Protein AF-0000000085475016 (afdb_homodimer)

Structure (mmCIF, N/CA/C/O backbone):
data_AF-0000000085475016-model_v1
#
loop_
_entity.id
_entity.type
_entity.pdbx_description
1 polymer 'Uncharacterized protein'
#
loop_
_atom_site.group_PDB
_atom_site.id
_atom_site.type_symbol
_atom_site.label_atom_id
_atom_site.label_alt_id
_atom_site.label_comp_id
_atom_site.label_asym_id
_atom_site.label_entity_id
_atom_site.label_seq_id
_atom_site.pdbx_PDB_ins_code
_atom_site.Cartn_x
_atom_site.Cartn_y
_atom_site.Cartn_z
_atom_site.occupancy
_atom_site.B_iso_or_equiv
_atom_site.auth_seq_id
_atom_site.auth_comp_id
_atom_site.auth_asym_id
_atom_site.auth_atom_id
_atom_site.pdbx_PDB_model_num
ATOM 1 N N . MET A 1 1 ? 0.285 46.562 28.484 1 54.94 1 MET A N 1
ATOM 2 C CA . MET A 1 1 ? -0.442 46.281 27.25 1 54.94 1 MET A CA 1
ATOM 3 C C . MET A 1 1 ? 0.504 45.812 26.141 1 54.94 1 MET A C 1
ATOM 5 O O . MET A 1 1 ? 0.182 44.906 25.391 1 54.94 1 MET A O 1
ATOM 9 N N . ASP A 1 2 ? 1.834 46.156 26.25 1 61.47 2 ASP A N 1
ATOM 10 C CA . ASP A 1 2 ? 2.877 45.875 25.266 1 61.47 2 ASP A CA 1
ATOM 11 C C . ASP A 1 2 ? 3.443 44.469 25.438 1 61.47 2 ASP A C 1
ATOM 13 O O . ASP A 1 2 ? 3.65 43.781 24.438 1 61.47 2 ASP A O 1
ATOM 17 N N . ASP A 1 3 ? 3.381 44 26.625 1 67.19 3 ASP A N 1
ATOM 18 C CA . ASP A 1 3 ? 3.986 42.688 26.922 1 67.19 3 ASP A CA 1
ATOM 19 C C . ASP A 1 3 ? 3.047 41.562 26.531 1 67.19 3 ASP A C 1
ATOM 21 O O . ASP A 1 3 ? 3.49 40.531 26.016 1 67.19 3 ASP A O 1
ATOM 25 N N . GLU A 1 4 ? 1.776 41.812 26.75 1 58.78 4 GLU A N 1
ATOM 26 C CA . GLU A 1 4 ? 0.769 40.781 26.422 1 58.78 4 GLU A CA 1
ATOM 27 C C . GLU A 1 4 ? 0.662 40.594 24.922 1 58.78 4 GLU A C 1
ATOM 29 O O . GLU A 1 4 ? 0.501 39.438 24.453 1 58.78 4 GLU A O 1
ATOM 34 N N . LEU A 1 5 ? 0.823 41.656 24.188 1 57.5 5 LEU A N 1
ATOM 35 C CA . LEU A 1 5 ? 0.78 41.562 22.734 1 57.5 5 LEU A CA 1
ATOM 36 C C . LEU A 1 5 ? 2.016 40.844 22.188 1 57.5 5 LEU A C 1
ATOM 38 O O . LEU A 1 5 ? 1.916 40.062 21.266 1 57.5 5 LEU A O 1
ATOM 42 N N . LEU A 1 6 ? 3.189 41.062 22.781 1 59.81 6 LEU A N 1
ATOM 43 C CA . LEU A 1 6 ? 4.426 40.406 22.375 1 59.81 6 LEU A CA 1
ATOM 44 C C . LEU A 1 6 ? 4.355 38.906 22.672 1 59.81 6 LEU A C 1
ATOM 46 O O . LEU A 1 6 ? 4.816 38.094 21.859 1 59.81 6 LEU A O 1
ATOM 50 N N . GLN A 1 7 ? 3.771 38.562 23.797 1 66.06 7 GLN A N 1
ATOM 51 C CA . GLN A 1 7 ? 3.604 37.156 24.141 1 66.06 7 GLN A CA 1
ATOM 52 C C . GLN A 1 7 ? 2.641 36.469 23.188 1 66.06 7 GLN A C 1
ATOM 54 O O . GLN A 1 7 ? 2.879 35.344 22.766 1 66.06 7 GLN A O 1
ATOM 59 N N . SER A 1 8 ? 1.576 37.219 22.844 1 57.81 8 SER A N 1
ATOM 60 C CA . SER A 1 8 ? 0.621 36.656 21.891 1 57.81 8 SER A CA 1
ATOM 61 C C . SER A 1 8 ? 1.274 36.438 20.531 1 57.81 8 SER A C 1
ATOM 63 O O . SER A 1 8 ? 0.996 35.438 19.875 1 57.81 8 SER A O 1
ATOM 65 N N . VAL A 1 9 ? 2.193 37.312 20.141 1 56.62 9 VAL A N 1
ATOM 66 C CA . VAL A 1 9 ? 2.902 37.156 18.875 1 56.62 9 VAL A CA 1
ATOM 67 C C . VAL A 1 9 ? 3.842 35.969 18.953 1 56.62 9 VAL A C 1
ATOM 69 O O . VAL A 1 9 ? 3.926 35.156 18.016 1 56.62 9 VAL A O 1
ATOM 72 N N . LYS A 1 10 ? 4.57 35.812 20.047 1 61.91 10 LYS A N 1
ATOM 73 C CA . LYS A 1 10 ? 5.48 34.688 20.234 1 61.91 10 LYS A CA 1
ATOM 74 C C . LYS A 1 10 ? 4.719 33.375 20.234 1 61.91 10 LYS A C 1
ATOM 76 O O . LYS A 1 10 ? 5.168 32.375 19.641 1 61.91 10 LYS A O 1
ATOM 81 N N . ASP A 1 11 ? 3.566 33.344 20.891 1 58.97 11 ASP A N 1
ATOM 82 C CA . ASP A 1 11 ? 2.723 32.156 20.938 1 58.97 11 ASP A CA 1
ATOM 83 C C . ASP A 1 11 ? 2.217 31.797 19.547 1 58.97 11 ASP A C 1
ATOM 85 O O . ASP A 1 11 ? 2.168 30.625 19.188 1 58.97 11 ASP A O 1
ATOM 89 N N . LEU A 1 12 ? 1.906 32.875 18.797 1 57.25 12 LEU A N 1
ATOM 90 C CA . LEU A 1 12 ? 1.424 32.656 17.438 1 57.25 12 LEU A CA 1
ATOM 91 C C . LEU A 1 12 ? 2.539 32.125 16.547 1 57.25 12 LEU A C 1
ATOM 93 O O . LEU A 1 12 ? 2.305 31.281 15.695 1 57.25 12 LEU A O 1
ATOM 97 N N . GLU A 1 13 ? 3.773 32.562 16.797 1 57.75 13 GLU A N 1
ATOM 98 C CA . GLU A 1 13 ? 4.918 32.094 16.031 1 57.75 13 GLU A CA 1
ATOM 99 C C . GLU A 1 13 ? 5.254 30.641 16.375 1 57.75 13 GLU A C 1
ATOM 101 O O . GLU A 1 13 ? 5.562 29.844 15.492 1 57.75 13 GLU A O 1
ATOM 106 N N . HIS A 1 14 ? 5.328 30.297 17.625 1 59.84 14 HIS A N 1
ATOM 107 C CA . HIS A 1 14 ? 5.551 28.922 18.047 1 59.84 14 HIS A CA 1
ATOM 108 C C . HIS A 1 14 ? 4.473 27.984 17.516 1 59.84 14 HIS A C 1
ATOM 110 O O . HIS A 1 14 ? 4.777 26.891 17.047 1 59.84 14 HIS A O 1
ATOM 116 N N . ALA A 1 15 ? 3.316 28.484 17.594 1 58.28 15 ALA A N 1
ATOM 117 C CA . ALA A 1 15 ? 2.205 27.703 17.062 1 58.28 15 ALA A CA 1
ATOM 118 C C . ALA A 1 15 ? 2.379 27.469 15.57 1 58.28 15 ALA A C 1
ATOM 120 O O . ALA A 1 15 ? 2.105 26.359 15.078 1 58.28 15 ALA A O 1
ATOM 121 N N . ARG A 1 16 ? 2.896 28.469 15.008 1 59.28 16 ARG A N 1
ATOM 122 C CA . ARG A 1 16 ? 3.133 28.344 13.57 1 59.28 16 ARG A CA 1
ATOM 123 C C . ARG A 1 16 ? 4.195 27.297 13.273 1 59.28 16 ARG A C 1
ATOM 125 O O . ARG A 1 16 ? 4.109 26.578 12.273 1 59.28 16 ARG A O 1
ATOM 132 N N . ALA A 1 17 ? 5.207 27.281 14.25 1 61.28 17 ALA A N 1
ATOM 133 C CA . ALA A 1 17 ? 6.297 26.328 14.016 1 61.28 17 ALA A CA 1
ATOM 134 C C . ALA A 1 17 ? 5.852 24.906 14.289 1 61.28 17 ALA A C 1
ATOM 136 O O . ALA A 1 17 ? 6.242 23.969 13.578 1 61.28 17 ALA A O 1
ATOM 137 N N . GLU A 1 18 ? 5.082 24.75 15.391 1 64.12 18 GLU A N 1
ATOM 138 C CA . GLU A 1 18 ? 4.703 23.422 15.859 1 64.12 18 GLU A CA 1
ATOM 139 C C . GLU A 1 18 ? 3.428 22.938 15.164 1 64.12 18 GLU A C 1
ATOM 141 O O . GLU A 1 18 ? 3.176 21.734 15.094 1 64.12 18 GLU A O 1
ATOM 146 N N . LEU A 1 19 ? 2.709 23.844 14.602 1 69.69 19 LEU A N 1
ATOM 147 C CA . LEU A 1 19 ? 1.378 23.562 14.07 1 69.69 19 LEU A CA 1
ATOM 148 C C . LEU A 1 19 ? 1.446 22.594 12.898 1 69.69 19 LEU A C 1
ATOM 150 O O . LEU A 1 19 ? 0.679 21.625 12.852 1 69.69 19 LEU A O 1
ATOM 154 N N . PRO A 1 20 ? 2.518 22.719 12.18 1 76.19 20 PRO A N 1
ATOM 155 C CA . PRO A 1 20 ? 2.537 21.766 11.062 1 76.19 20 PRO A CA 1
ATOM 156 C C . PRO A 1 20 ? 2.766 20.328 11.523 1 76.19 20 PRO A C 1
ATOM 158 O O . PRO A 1 20 ? 2.127 19.391 11.016 1 76.19 20 PRO A O 1
ATOM 161 N N . LYS A 1 21 ? 3.621 20.141 12.57 1 82 21 LYS A N 1
ATOM 162 C CA . LYS A 1 21 ? 3.898 18.781 13.039 1 82 21 LYS A CA 1
ATOM 163 C C . LYS A 1 21 ? 2.67 18.172 13.703 1 82 21 LYS A C 1
ATOM 165 O O . LYS A 1 21 ? 2.367 16.984 13.492 1 82 21 LYS A O 1
ATOM 170 N N . ALA A 1 22 ? 2.027 18.938 14.5 1 82.75 22 ALA A N 1
ATOM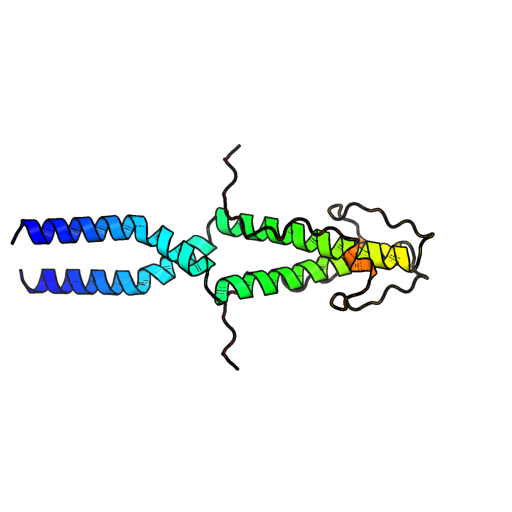 171 C CA . ALA A 1 22 ? 0.825 18.453 15.18 1 82.75 22 ALA A CA 1
ATOM 172 C C . ALA A 1 22 ? -0.288 18.156 14.18 1 82.75 22 ALA A C 1
ATOM 174 O O . ALA A 1 22 ? -1.01 17.172 14.32 1 82.75 22 ALA A O 1
ATOM 175 N N . VAL A 1 23 ? -0.462 19.016 13.234 1 85.12 23 VAL A N 1
ATOM 176 C CA . VAL A 1 23 ? -1.485 18.844 12.211 1 85.12 23 VAL A CA 1
ATOM 177 C C . VAL A 1 23 ? -1.228 17.547 11.438 1 85.12 23 VAL A C 1
ATOM 179 O O . VAL A 1 23 ? -2.152 16.781 11.18 1 85.12 23 VAL A O 1
ATOM 182 N N . VAL A 1 24 ? 0.042 17.297 11.102 1 87.25 24 VAL A N 1
ATOM 183 C CA . VAL A 1 24 ? 0.401 16.094 10.359 1 87.25 24 VAL A CA 1
ATOM 184 C C . VAL A 1 24 ? 0.158 14.859 11.227 1 87.25 24 VAL A C 1
ATOM 186 O O . VAL A 1 24 ? -0.373 13.852 10.75 1 87.25 24 VAL A O 1
ATOM 189 N N . ALA A 1 25 ? 0.549 14.961 12.453 1 86.62 25 ALA A N 1
ATOM 190 C CA . ALA A 1 25 ? 0.323 13.844 13.359 1 86.62 25 ALA A CA 1
ATOM 191 C C . ALA A 1 25 ? -1.164 13.516 13.477 1 86.62 25 ALA A C 1
ATOM 193 O O . ALA A 1 25 ? -1.554 12.352 13.445 1 86.62 25 ALA A O 1
ATOM 194 N N . GLU A 1 26 ? -1.996 14.516 13.617 1 85.94 26 GLU A N 1
ATOM 195 C CA . GLU A 1 26 ? -3.441 14.328 13.688 1 85.94 26 GLU A CA 1
ATOM 196 C C . GLU A 1 26 ? -3.98 13.727 12.391 1 85.94 26 GLU A C 1
ATOM 198 O O . GLU A 1 26 ? -4.828 12.836 12.422 1 85.94 26 GLU A O 1
ATOM 203 N N . TYR A 1 27 ? -3.504 14.25 11.273 1 88.62 27 TYR A N 1
ATOM 204 C CA . TYR A 1 27 ? -3.916 13.719 9.977 1 88.62 27 TYR A CA 1
ATOM 205 C C . TYR A 1 27 ? -3.619 12.234 9.875 1 88.62 27 TYR A C 1
ATOM 207 O O . TYR A 1 27 ? -4.461 11.453 9.422 1 88.62 27 TYR A O 1
ATOM 215 N N . LYS A 1 28 ? -2.439 11.828 10.344 1 89.69 28 LYS A N 1
ATOM 216 C CA . LYS A 1 28 ? -2.039 10.422 10.258 1 89.69 28 LYS A CA 1
ATOM 217 C C . LYS A 1 28 ? -2.939 9.539 11.117 1 89.69 28 LYS A C 1
ATOM 219 O O . LYS A 1 28 ? -3.033 8.336 10.883 1 89.69 28 LYS A O 1
ATOM 224 N N . GLU A 1 29 ? -3.629 10.109 12.07 1 89.06 29 GLU A N 1
ATOM 225 C CA . GLU A 1 29 ? -4.539 9.367 12.938 1 89.06 29 GLU A CA 1
ATOM 226 C C . GLU A 1 29 ? -5.977 9.453 12.43 1 89.06 29 GLU A C 1
ATOM 228 O O . GLU A 1 29 ? -6.871 8.805 12.977 1 89.06 29 GLU A O 1
ATOM 233 N N . SER A 1 30 ? -6.176 10.211 11.43 1 83.75 30 SER A N 1
ATOM 234 C CA . SER A 1 30 ? -7.527 10.43 10.914 1 83.75 30 SER A CA 1
ATOM 235 C C . SER A 1 30 ? -8.062 9.18 10.211 1 83.75 30 SER A C 1
ATOM 237 O O . SER A 1 30 ? -7.281 8.344 9.758 1 83.75 30 SER A O 1
ATOM 239 N N . LEU A 1 31 ? -9.375 9.109 10.156 1 88.69 31 LEU A N 1
ATOM 240 C CA . LEU A 1 31 ? -10.031 8.008 9.461 1 88.69 31 LEU A CA 1
ATOM 241 C C . LEU A 1 31 ? -9.695 8.031 7.973 1 88.69 31 LEU A C 1
ATOM 243 O O . LEU A 1 31 ? -9.469 6.984 7.363 1 88.69 31 LEU A O 1
ATOM 247 N N . GLY A 1 32 ? -9.633 9.258 7.438 1 86.94 32 GLY A N 1
ATOM 248 C CA . GLY A 1 32 ? -9.32 9.383 6.023 1 86.94 32 GLY A CA 1
ATOM 249 C C . GLY A 1 32 ? -7.957 8.82 5.66 1 86.94 32 GLY A C 1
ATOM 250 O O . GLY A 1 32 ? -7.824 8.086 4.684 1 86.94 32 GLY A O 1
ATOM 251 N N . PHE A 1 33 ? -6.945 9.148 6.438 1 90.25 33 PHE A N 1
ATOM 252 C CA . PHE A 1 33 ? -5.598 8.656 6.191 1 90.25 33 PHE A CA 1
ATOM 253 C C . PHE A 1 33 ? -5.551 7.133 6.305 1 90.25 33 PHE A C 1
ATOM 255 O O . PHE A 1 33 ? -5.039 6.457 5.406 1 90.25 33 PHE A O 1
ATOM 262 N N . LYS A 1 34 ? -6.137 6.609 7.281 1 90 34 LYS A N 1
ATOM 263 C CA . LYS A 1 34 ? -6.105 5.172 7.539 1 90 34 LYS A CA 1
ATOM 264 C C . LYS A 1 34 ? -6.867 4.402 6.465 1 90 34 LYS A C 1
ATOM 266 O O . LYS A 1 34 ? -6.41 3.354 6.004 1 90 34 LYS A O 1
ATOM 271 N N . GLU A 1 35 ? -7.996 4.938 6.055 1 88.25 35 GLU A N 1
ATOM 272 C CA . GLU A 1 35 ? -8.766 4.293 4.988 1 88.25 35 GLU A CA 1
ATOM 273 C C . GLU A 1 35 ? -8.031 4.387 3.652 1 88.25 35 GLU A C 1
ATOM 275 O O . GLU A 1 35 ? -8.078 3.451 2.848 1 88.25 35 GLU A O 1
ATOM 280 N N . GLY A 1 36 ? -7.418 5.488 3.461 1 87.88 36 GLY A N 1
ATOM 281 C CA . GLY A 1 36 ? -6.613 5.621 2.258 1 87.88 36 GLY A CA 1
ATOM 282 C C . GLY A 1 36 ? -5.5 4.598 2.17 1 87.88 36 GLY A C 1
ATOM 283 O O . GLY A 1 36 ? -5.297 3.982 1.12 1 87.88 36 GLY A O 1
ATOM 284 N N . LEU A 1 37 ? -4.797 4.379 3.271 1 90.12 37 LEU A N 1
ATOM 285 C CA . LEU A 1 37 ? -3.742 3.373 3.312 1 90.12 37 LEU A CA 1
ATOM 286 C C . LEU A 1 37 ? -4.312 1.979 3.076 1 90.12 37 LEU A C 1
ATOM 288 O O . LEU A 1 37 ? -3.721 1.177 2.35 1 90.12 37 LEU A O 1
ATOM 292 N N . LYS A 1 38 ? -5.418 1.751 3.674 1 89.38 38 LYS A N 1
ATOM 293 C CA . LYS A 1 38 ? -6.074 0.452 3.537 1 89.38 38 LYS A CA 1
ATOM 294 C C . LYS A 1 38 ? -6.453 0.18 2.084 1 89.38 38 LYS A C 1
ATOM 296 O O . LYS A 1 38 ? -6.227 -0.918 1.572 1 89.38 38 LYS A O 1
ATOM 301 N N . GLN A 1 39 ? -7.047 1.134 1.431 1 87.69 39 GLN A N 1
ATOM 302 C CA . GLN A 1 39 ? -7.473 0.979 0.044 1 87.69 39 GLN A CA 1
ATOM 303 C C . GLN A 1 39 ? -6.273 0.775 -0.879 1 87.69 39 GLN A C 1
ATOM 305 O O . GLN A 1 39 ? -6.297 -0.101 -1.747 1 87.69 39 GLN A O 1
ATOM 310 N N . MET A 1 40 ? -5.301 1.548 -0.6 1 89.25 40 MET A N 1
ATOM 311 C CA . MET A 1 40 ? -4.09 1.389 -1.4 1 89.25 40 MET A CA 1
ATOM 312 C C . MET A 1 40 ? -3.465 0.016 -1.175 1 89.25 40 MET A C 1
ATOM 314 O O . MET A 1 40 ? -3.002 -0.624 -2.121 1 89.25 40 MET A O 1
ATOM 318 N N . GLY A 1 41 ? -3.439 -0.352 0.046 1 89.62 41 GLY A N 1
ATOM 319 C CA . GLY A 1 41 ? -2.928 -1.675 0.368 1 89.62 41 GLY A CA 1
ATOM 320 C C . GLY A 1 41 ? -3.68 -2.791 -0.33 1 89.62 41 GLY A C 1
ATOM 321 O O . GLY A 1 41 ? -3.072 -3.746 -0.817 1 89.62 41 GLY A O 1
ATOM 322 N N . ARG A 1 42 ? -4.965 -2.684 -0.384 1 90.31 42 ARG A N 1
ATOM 323 C CA . ARG A 1 42 ? -5.801 -3.695 -1.024 1 90.31 42 ARG A CA 1
ATOM 324 C C . ARG A 1 42 ? -5.484 -3.803 -2.512 1 90.31 42 ARG A C 1
ATOM 326 O O . ARG A 1 42 ? -5.324 -4.906 -3.041 1 90.31 42 ARG A O 1
ATOM 333 N N . VAL A 1 43 ? -5.414 -2.699 -3.113 1 89.44 43 VAL A N 1
ATOM 334 C CA . VAL A 1 43 ? -5.156 -2.658 -4.547 1 89.44 43 VAL A CA 1
ATOM 335 C C . VAL A 1 43 ? -3.771 -3.236 -4.84 1 89.44 43 VAL A C 1
ATOM 337 O O . VAL A 1 43 ? -3.609 -4.039 -5.762 1 89.44 43 VAL A O 1
ATOM 340 N N . THR A 1 44 ? -2.779 -2.857 -4.078 1 92.31 44 THR A N 1
ATOM 341 C CA . THR A 1 44 ? -1.404 -3.297 -4.285 1 92.31 44 THR A CA 1
ATOM 342 C C . THR A 1 44 ? -1.262 -4.789 -3.994 1 92.31 44 THR A C 1
ATOM 344 O O . THR A 1 44 ? -0.56 -5.504 -4.711 1 92.31 44 THR A O 1
ATOM 347 N N . TYR A 1 45 ? -1.919 -5.211 -2.957 1 91.88 45 TYR A N 1
ATOM 348 C CA . TYR A 1 45 ? -1.969 -6.633 -2.645 1 91.88 45 TYR A CA 1
ATOM 349 C C . TYR A 1 45 ? -2.504 -7.434 -3.828 1 91.88 45 TYR A C 1
ATOM 351 O O . TYR A 1 45 ? -1.896 -8.422 -4.242 1 91.88 45 TYR A O 1
ATOM 359 N N . GLU A 1 46 ? -3.615 -7.023 -4.281 1 93.44 46 GLU A N 1
ATOM 360 C CA . GLU A 1 46 ? -4.254 -7.719 -5.395 1 93.44 46 GLU A CA 1
ATOM 361 C C . GLU A 1 46 ? -3.344 -7.746 -6.617 1 93.44 46 GLU A C 1
ATOM 363 O O . GLU A 1 46 ? -3.275 -8.758 -7.324 1 93.44 46 GLU A O 1
ATOM 368 N N . TYR A 1 47 ? -2.736 -6.652 -6.844 1 93.56 47 TYR A N 1
ATOM 369 C CA . TYR A 1 47 ? -1.837 -6.574 -7.988 1 93.56 47 TYR A CA 1
ATOM 370 C C . TYR A 1 47 ? -0.711 -7.594 -7.867 1 93.56 47 TYR A C 1
ATOM 372 O O . TYR A 1 47 ? -0.426 -8.328 -8.82 1 93.56 47 TYR A O 1
ATOM 380 N N . GLY A 1 48 ? -0.064 -7.625 -6.738 1 94.31 48 GLY A N 1
ATOM 381 C CA . GLY A 1 48 ? 0.965 -8.633 -6.52 1 94.31 48 GLY A CA 1
ATOM 382 C C . GLY A 1 48 ? 0.467 -10.047 -6.719 1 94.31 48 GLY A C 1
ATOM 383 O O . GLY A 1 48 ? 1.142 -10.867 -7.348 1 94.31 48 GLY A O 1
ATOM 384 N N . TYR A 1 49 ? -0.705 -10.289 -6.215 1 94.19 49 TYR A N 1
ATOM 385 C CA . TYR A 1 49 ? -1.332 -11.602 -6.359 1 94.19 49 TYR A CA 1
ATOM 386 C C . TYR A 1 49 ? -1.554 -11.938 -7.832 1 94.19 49 TYR A C 1
ATOM 388 O O . TYR A 1 49 ? -1.219 -13.031 -8.281 1 94.19 49 TYR A O 1
ATOM 396 N N . ARG A 1 50 ? -2.059 -10.977 -8.578 1 93.81 50 ARG A N 1
ATOM 397 C CA . ARG A 1 50 ? -2.387 -11.188 -9.984 1 93.81 50 ARG A CA 1
ATOM 398 C C . ARG A 1 50 ? -1.122 -11.367 -10.82 1 93.81 50 ARG A C 1
ATOM 400 O O . ARG A 1 50 ? -1.115 -12.125 -11.789 1 93.81 50 ARG A O 1
ATOM 407 N N . VAL A 1 51 ? -0.109 -10.664 -10.484 1 93.81 51 VAL A N 1
ATOM 408 C CA . VAL A 1 51 ? 1.17 -10.82 -11.172 1 93.81 51 VAL A CA 1
ATOM 409 C C . VAL A 1 51 ? 1.692 -12.242 -10.969 1 93.81 51 VAL A C 1
ATOM 411 O O . VAL A 1 51 ? 2.076 -12.914 -11.93 1 93.81 51 VAL A O 1
ATOM 414 N N . ALA A 1 52 ? 1.684 -12.727 -9.758 1 94.31 52 ALA A N 1
ATOM 415 C CA . ALA A 1 52 ? 2.109 -14.094 -9.461 1 94.31 52 ALA A CA 1
ATOM 416 C C . ALA A 1 52 ? 1.3 -15.102 -10.266 1 94.31 52 ALA A C 1
ATOM 418 O O . ALA A 1 52 ? 1.862 -16.031 -10.859 1 94.31 52 ALA A O 1
ATOM 419 N N . ARG A 1 53 ? 0.007 -14.859 -10.297 1 93.69 53 ARG A N 1
ATOM 420 C CA . ARG A 1 53 ? -0.886 -15.758 -11.023 1 93.69 53 ARG A CA 1
ATOM 421 C C . ARG A 1 53 ? -0.557 -15.773 -12.516 1 93.69 53 ARG A C 1
ATOM 423 O O . ARG A 1 53 ? -0.499 -16.828 -13.133 1 93.69 53 ARG A O 1
ATOM 430 N N . ALA A 1 54 ? -0.392 -14.664 -13.039 1 92.5 54 ALA A N 1
ATOM 431 C CA . ALA A 1 54 ? -0.078 -14.555 -14.461 1 92.5 54 ALA A CA 1
ATOM 432 C C . ALA A 1 54 ? 1.218 -15.289 -14.797 1 92.5 54 ALA A C 1
ATOM 434 O O . ALA A 1 54 ? 1.295 -16 -15.797 1 92.5 54 ALA A O 1
ATOM 435 N N . ARG A 1 55 ? 2.195 -15.148 -13.977 1 93.19 55 ARG A N 1
ATOM 436 C CA . ARG A 1 55 ? 3.484 -15.805 -14.172 1 93.19 55 ARG A CA 1
ATOM 437 C C . ARG A 1 55 ? 3.354 -17.328 -14.047 1 93.19 55 ARG A C 1
ATOM 439 O O . ARG A 1 55 ? 3.893 -18.062 -14.867 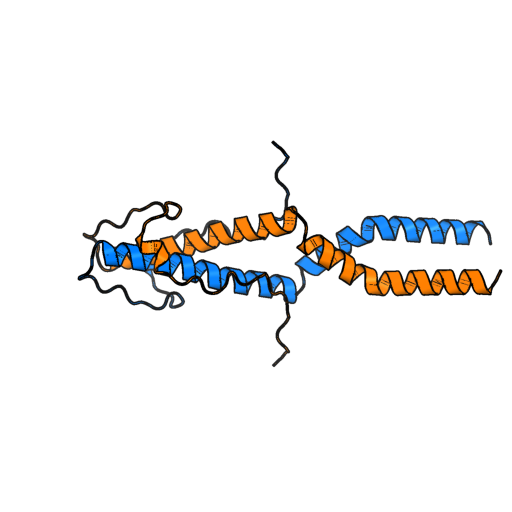1 93.19 55 ARG A O 1
ATOM 446 N N . PHE A 1 56 ? 2.713 -17.75 -13.047 1 93.12 56 PHE A N 1
ATOM 447 C CA . PHE A 1 56 ? 2.48 -19.172 -12.859 1 93.12 56 PHE A CA 1
ATOM 448 C C . PHE A 1 56 ? 1.754 -19.766 -14.062 1 93.12 56 PHE A C 1
ATOM 450 O O . PHE A 1 56 ? 2.139 -20.828 -14.562 1 93.12 56 PHE A O 1
ATOM 457 N N . HIS A 1 57 ? 0.741 -19.109 -14.516 1 91.69 57 HIS A N 1
ATOM 458 C CA . HIS A 1 57 ? -0.035 -19.594 -15.648 1 91.69 57 HIS A CA 1
ATOM 459 C C . HIS A 1 57 ? 0.828 -19.688 -16.906 1 91.69 57 HIS A C 1
ATOM 461 O O . HIS A 1 57 ? 0.673 -20.625 -17.703 1 91.69 57 HIS A O 1
ATOM 467 N N . ALA A 1 58 ? 1.689 -18.766 -17.062 1 91.31 58 ALA A N 1
ATOM 468 C CA . ALA A 1 58 ? 2.582 -18.781 -18.219 1 91.31 58 ALA A CA 1
ATOM 469 C C . ALA A 1 58 ? 3.521 -19.984 -18.172 1 91.31 58 ALA A C 1
ATOM 471 O O . ALA A 1 58 ? 3.852 -20.562 -19.203 1 91.31 58 ALA A O 1
ATOM 472 N N . ARG A 1 59 ? 3.9 -20.375 -16.969 1 91.31 59 ARG A N 1
ATOM 473 C CA . ARG A 1 59 ? 4.836 -21.484 -16.797 1 91.31 59 ARG A CA 1
ATOM 474 C C . ARG A 1 59 ? 4.098 -22.828 -16.75 1 91.31 59 ARG A C 1
ATOM 476 O O . ARG A 1 59 ? 4.66 -23.859 -17.109 1 91.31 59 ARG A O 1
ATOM 483 N N . HIS A 1 60 ? 2.861 -22.734 -16.297 1 91.5 60 HIS A N 1
ATOM 484 C CA . HIS A 1 60 ? 2.043 -23.922 -16.125 1 91.5 60 HIS A CA 1
ATOM 485 C C . HIS A 1 60 ? 0.637 -23.719 -16.672 1 91.5 60 HIS A C 1
ATOM 487 O O . HIS A 1 60 ? -0.333 -23.672 -15.914 1 91.5 60 HIS A O 1
ATOM 493 N N . PRO A 1 61 ? 0.521 -23.703 -17.922 1 89.5 61 PRO A N 1
ATOM 494 C CA . PRO A 1 61 ? -0.742 -23.312 -18.547 1 89.5 61 PRO A CA 1
ATOM 495 C C . PRO A 1 61 ? -1.872 -24.297 -18.266 1 89.5 61 PRO A C 1
ATOM 497 O O . PRO A 1 61 ? -3.049 -23.938 -18.375 1 89.5 61 PRO A O 1
ATOM 500 N N . ASP A 1 62 ? -1.574 -25.5 -17.859 1 87.5 62 ASP A N 1
ATOM 501 C CA . ASP A 1 62 ? -2.596 -26.516 -17.641 1 87.5 62 ASP A CA 1
ATOM 502 C C . ASP A 1 62 ? -3.068 -26.516 -16.188 1 87.5 62 ASP A C 1
ATOM 504 O O . ASP A 1 62 ? -4.02 -27.219 -15.836 1 87.5 62 ASP A O 1
ATOM 508 N N . ALA A 1 63 ? -2.395 -25.688 -15.383 1 83.12 63 ALA A N 1
ATOM 509 C CA . ALA A 1 63 ? -2.746 -25.641 -13.969 1 83.12 63 ALA A CA 1
ATOM 510 C C . ALA A 1 63 ? -3.842 -24.609 -13.711 1 83.12 63 ALA A C 1
ATOM 512 O O . ALA A 1 63 ? -3.805 -23.5 -14.266 1 83.12 63 ALA A O 1
ATOM 513 N N . ASP A 1 64 ? -4.91 -25.031 -13.055 1 77.19 64 ASP A N 1
ATOM 514 C CA . ASP A 1 64 ? -5.934 -24.078 -12.633 1 77.19 64 ASP A CA 1
ATOM 515 C C . ASP A 1 64 ? -5.402 -23.156 -11.539 1 77.19 64 ASP A C 1
ATOM 517 O O . ASP A 1 64 ? -4.824 -23.609 -10.555 1 77.19 64 ASP A O 1
ATOM 521 N N . VAL A 1 65 ? -5.586 -21.828 -11.812 1 72.44 65 VAL A N 1
ATOM 522 C CA . VAL A 1 65 ? -4.98 -20.859 -10.914 1 72.44 65 VAL A CA 1
ATOM 523 C C . VAL A 1 65 ? -6.027 -19.812 -10.508 1 72.44 65 VAL A C 1
ATOM 525 O O . VAL A 1 65 ? -5.684 -18.766 -9.953 1 72.44 65 VAL A O 1
ATOM 528 N N . LYS A 1 66 ? -7.215 -20.031 -10.828 1 76.44 66 LYS A N 1
ATOM 529 C CA . LYS A 1 66 ? -8.172 -18.953 -10.625 1 76.44 66 LYS A CA 1
ATOM 530 C C . LYS A 1 66 ? -8.75 -18.984 -9.211 1 76.44 66 LYS A C 1
ATOM 532 O O . LYS A 1 66 ? -9.5 -19.891 -8.859 1 76.44 66 LYS A O 1
ATOM 537 N N . GLU A 1 67 ? -8.297 -18.141 -8.391 1 85.12 67 GLU A N 1
ATOM 538 C CA . GLU A 1 67 ? -8.82 -17.938 -7.039 1 85.12 67 GLU A CA 1
ATOM 539 C C . GLU A 1 67 ? -8.969 -16.453 -6.719 1 85.12 67 GLU A C 1
ATOM 541 O O . GLU A 1 67 ? -8.219 -15.617 -7.238 1 85.12 67 GLU A O 1
ATOM 546 N N . ASP A 1 68 ? -10 -16.156 -5.984 1 90.62 68 ASP A N 1
ATOM 547 C CA . ASP A 1 68 ? -10.195 -14.805 -5.48 1 90.62 68 ASP A CA 1
ATOM 548 C C . ASP A 1 68 ? -9.086 -14.414 -4.508 1 90.62 68 ASP A C 1
ATOM 550 O O . ASP A 1 68 ? -8.891 -15.062 -3.482 1 90.62 68 ASP A O 1
ATOM 554 N N . PRO A 1 69 ? -8.406 -13.344 -4.906 1 93.31 69 PRO A N 1
ATOM 555 C CA . PRO A 1 69 ? -7.289 -12.961 -4.043 1 93.31 69 PRO A CA 1
ATOM 556 C C . PRO A 1 69 ? -7.723 -12.656 -2.609 1 93.31 69 PRO A C 1
ATOM 5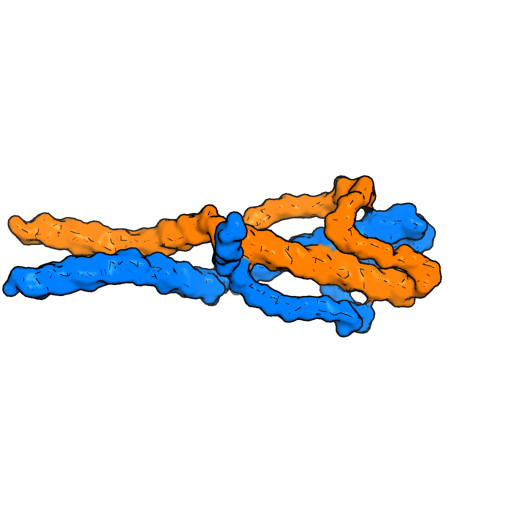58 O O . PRO A 1 69 ? -6.91 -12.719 -1.686 1 93.31 69 PRO A O 1
ATOM 561 N N . PHE A 1 70 ? -8.914 -12.305 -2.424 1 93.56 70 PHE A N 1
ATOM 562 C CA . PHE A 1 70 ? -9.328 -11.797 -1.118 1 93.56 70 PHE A CA 1
ATOM 563 C C . PHE A 1 70 ? -10.008 -12.891 -0.307 1 93.56 70 PHE A C 1
ATOM 565 O O . PHE A 1 70 ? -10.391 -12.672 0.845 1 93.56 70 PHE A O 1
ATOM 572 N N . THR A 1 71 ? -10.172 -14.07 -0.873 1 93.38 71 THR A N 1
ATOM 573 C CA . THR A 1 71 ? -10.617 -15.219 -0.089 1 93.38 71 THR A CA 1
ATOM 574 C C . THR A 1 71 ? -9.477 -15.773 0.758 1 93.38 71 THR A C 1
ATOM 576 O O . THR A 1 71 ? -8.352 -15.914 0.277 1 93.38 71 THR A O 1
ATOM 579 N N . ILE A 1 72 ? -9.781 -16.047 2.004 1 91.56 72 ILE A N 1
ATOM 580 C CA . ILE A 1 72 ? -8.758 -16.547 2.916 1 91.56 72 ILE A CA 1
ATOM 581 C C . ILE A 1 72 ? -8.695 -18.062 2.834 1 91.56 72 ILE A C 1
ATOM 583 O O . ILE A 1 72 ? -9.727 -18.734 2.873 1 91.56 72 ILE A O 1
ATOM 587 N N . TYR A 1 73 ? -7.531 -18.594 2.646 1 92.75 73 TYR A N 1
ATOM 588 C CA . TYR A 1 73 ? -7.27 -20.031 2.641 1 92.75 73 TYR A CA 1
ATOM 589 C C . TYR A 1 73 ? -6.262 -20.406 3.723 1 92.75 73 TYR A C 1
ATOM 591 O O . TYR A 1 73 ? -5.492 -19.562 4.18 1 92.75 73 TYR A O 1
ATOM 599 N N . PRO A 1 74 ? -6.27 -21.672 4.188 1 90.81 74 PRO A N 1
ATOM 600 C CA . PRO A 1 74 ? -5.328 -22.094 5.227 1 90.81 74 PRO A CA 1
ATOM 601 C C . PRO A 1 74 ? -3.873 -21.859 4.84 1 90.81 74 PRO A C 1
ATOM 603 O O . PRO A 1 74 ? -3.039 -21.578 5.703 1 90.81 74 PRO A O 1
ATOM 606 N N . GLU A 1 75 ? -3.557 -21.875 3.586 1 89.44 75 GLU A N 1
ATOM 607 C CA . GLU A 1 75 ? -2.191 -21.703 3.102 1 89.44 75 GLU A CA 1
ATOM 608 C C . GLU A 1 75 ? -1.672 -20.312 3.398 1 89.44 75 GLU A C 1
ATOM 610 O O . GLU A 1 75 ? -0.463 -20.094 3.514 1 89.44 75 GLU A O 1
ATOM 615 N N . ASP A 1 76 ? -2.57 -19.328 3.537 1 89.81 76 ASP A N 1
ATOM 616 C CA . ASP A 1 76 ? -2.193 -17.938 3.752 1 89.81 76 ASP A CA 1
ATOM 617 C C . ASP A 1 76 ? -1.437 -17.766 5.07 1 89.81 76 ASP A C 1
ATOM 619 O O . ASP A 1 76 ? -0.601 -16.875 5.203 1 89.81 76 ASP A O 1
ATOM 623 N N . ASP A 1 77 ? -1.709 -18.594 6.016 1 89.56 77 ASP A N 1
ATOM 624 C CA . ASP A 1 77 ? -1.11 -18.516 7.348 1 89.56 77 ASP A CA 1
ATOM 625 C C . ASP A 1 77 ? 0.388 -18.797 7.293 1 89.56 77 ASP A C 1
ATOM 627 O O . ASP A 1 77 ? 1.128 -18.438 8.211 1 89.56 77 ASP A O 1
ATOM 631 N N . SER A 1 78 ? 0.795 -19.406 6.273 1 87.56 78 SER A N 1
ATOM 632 C CA . SER A 1 78 ? 2.205 -19.766 6.156 1 87.56 78 SER A CA 1
ATOM 633 C C . SER A 1 78 ? 3.027 -18.609 5.602 1 87.56 78 SER A C 1
ATOM 635 O O . SER A 1 78 ? 4.262 -18.656 5.621 1 87.56 78 SER A O 1
ATOM 637 N N . VAL A 1 79 ? 2.334 -17.641 5.098 1 90.12 79 VAL A N 1
ATOM 638 C CA . VAL A 1 79 ? 3.031 -16.516 4.484 1 90.12 79 VAL A CA 1
ATOM 639 C C . VAL A 1 79 ? 3.303 -15.438 5.539 1 90.12 79 VAL A C 1
ATOM 641 O O . VAL A 1 79 ? 2.369 -14.82 6.055 1 90.12 79 VAL A O 1
ATOM 644 N N . PRO A 1 80 ? 4.582 -15.336 5.828 1 82.12 80 PRO A N 1
ATOM 645 C CA . PRO A 1 80 ? 4.883 -14.297 6.812 1 82.12 80 PRO A CA 1
ATOM 646 C C . PRO A 1 80 ? 4.625 -12.891 6.273 1 82.12 80 PRO A C 1
ATOM 648 O O . PRO A 1 80 ? 4.949 -12.594 5.117 1 82.12 80 PRO A O 1
ATOM 651 N N . MET A 1 81 ? 3.68 -12.289 6.945 1 68.25 81 MET A N 1
ATOM 652 C CA . MET A 1 81 ? 3.574 -10.875 6.598 1 68.25 81 MET A CA 1
ATOM 653 C C . MET A 1 81 ? 4.617 -10.055 7.352 1 68.25 81 MET A C 1
ATOM 655 O O . MET A 1 81 ? 4.766 -10.195 8.57 1 68.25 81 MET A O 1
ATOM 659 N N . GLU A 1 82 ? 5.508 -9.797 6.664 1 58.94 82 GLU A N 1
ATOM 660 C CA . GLU A 1 82 ? 6.379 -8.875 7.383 1 58.94 82 GLU A CA 1
ATOM 661 C C . GLU A 1 82 ? 5.57 -7.828 8.148 1 58.94 82 GLU A C 1
ATOM 663 O O . GLU A 1 82 ? 4.469 -7.465 7.73 1 58.94 82 GLU A O 1
ATOM 668 N N . ARG A 1 83 ? 5.859 -7.664 9.297 1 52.19 83 ARG A N 1
ATOM 669 C CA . ARG A 1 83 ? 5.227 -6.781 10.273 1 52.19 83 ARG A CA 1
ATOM 670 C C . ARG A 1 83 ? 4.512 -5.625 9.578 1 52.19 83 ARG A C 1
ATOM 672 O O . ARG A 1 83 ? 4.98 -5.121 8.555 1 52.19 83 ARG A O 1
ATOM 679 N N . ARG A 1 84 ? 3.066 -5.797 9.758 1 52.59 84 ARG A N 1
ATOM 680 C CA . ARG A 1 84 ? 2.262 -4.617 9.469 1 52.59 84 ARG A CA 1
ATOM 681 C C . ARG A 1 84 ? 3.092 -3.342 9.602 1 52.59 84 ARG A C 1
ATOM 683 O O . ARG A 1 84 ? 3.57 -3.018 10.688 1 52.59 84 ARG A O 1
ATOM 690 N N . GLN A 1 85 ? 3.889 -3.193 8.508 1 55.38 85 GLN A N 1
ATOM 691 C CA . GLN A 1 85 ? 4.742 -2.035 8.75 1 55.38 85 GLN A CA 1
ATOM 692 C C . GLN A 1 85 ? 3.91 -0.763 8.898 1 55.38 85 GLN A C 1
ATOM 694 O O . GLN A 1 85 ? 3.107 -0.438 8.023 1 55.38 85 GLN A O 1
ATOM 699 N N . ASP A 1 86 ? 3.727 -0.286 10.047 1 72.62 86 ASP A N 1
ATOM 700 C CA . ASP A 1 86 ? 3.207 1.063 10.242 1 72.62 86 ASP A CA 1
ATOM 701 C C . ASP A 1 86 ? 3.725 2.014 9.164 1 72.62 86 ASP A C 1
ATOM 703 O O . ASP A 1 86 ? 4.801 1.797 8.602 1 72.62 86 ASP A O 1
ATOM 707 N N . PHE A 1 87 ? 2.848 2.785 8.688 1 86.81 87 PHE A N 1
ATOM 708 C CA . PHE A 1 87 ? 3.275 3.795 7.723 1 86.81 87 PHE A CA 1
ATOM 709 C C . PHE A 1 87 ? 4.484 4.562 8.25 1 86.81 87 PHE A C 1
ATOM 711 O O . PHE A 1 87 ? 4.441 5.133 9.336 1 86.81 87 PHE A O 1
ATOM 718 N N . ASP A 1 88 ? 5.559 4.363 7.531 1 84.25 88 ASP A N 1
ATOM 719 C CA . ASP A 1 88 ? 6.816 5.023 7.867 1 84.25 88 ASP A CA 1
ATOM 720 C C . ASP A 1 88 ? 7.18 6.082 6.828 1 84.25 88 ASP A C 1
ATOM 722 O O . ASP A 1 88 ? 7.539 5.75 5.699 1 84.25 88 ASP A O 1
ATOM 726 N N . ASP A 1 89 ? 7.008 7.281 7.27 1 83.5 89 ASP A N 1
ATOM 727 C CA . ASP A 1 89 ? 7.316 8.375 6.355 1 83.5 89 ASP A CA 1
ATOM 728 C C . ASP A 1 89 ? 8.648 9.031 6.711 1 83.5 89 ASP A C 1
ATOM 730 O O . ASP A 1 89 ? 8.883 10.195 6.391 1 83.5 89 ASP A O 1
ATOM 734 N N . SER A 1 90 ? 9.469 8.227 7.422 1 80.56 90 SER A N 1
ATOM 735 C CA . SER A 1 90 ? 10.797 8.742 7.727 1 80.56 90 SER A CA 1
ATOM 736 C C . SER A 1 90 ? 11.672 8.781 6.48 1 80.56 90 SER A C 1
ATOM 738 O O . SER A 1 90 ? 11.609 7.879 5.641 1 80.56 90 SER A O 1
ATOM 740 N N . VAL A 1 91 ? 12.133 10.039 6.055 1 69.06 91 VAL A N 1
ATOM 741 C CA . VAL A 1 91 ? 13.016 10.148 4.895 1 69.06 91 VAL A CA 1
ATOM 742 C C . VAL A 1 91 ? 14.375 9.531 5.219 1 69.06 91 VAL A C 1
ATOM 744 O O . VAL A 1 91 ? 14.984 9.867 6.238 1 69.06 91 VAL A O 1
ATOM 747 N N . PRO A 1 92 ? 14.625 8.547 4.375 1 60.66 92 PRO A N 1
ATOM 748 C CA . PRO A 1 92 ? 15.977 8.031 4.621 1 60.66 92 PRO A CA 1
ATOM 749 C C . PRO A 1 92 ? 17.047 9.109 4.508 1 60.66 92 PRO A C 1
ATOM 751 O O . PRO A 1 92 ? 16.891 10.07 3.75 1 60.66 92 PRO A O 1
ATOM 754 N 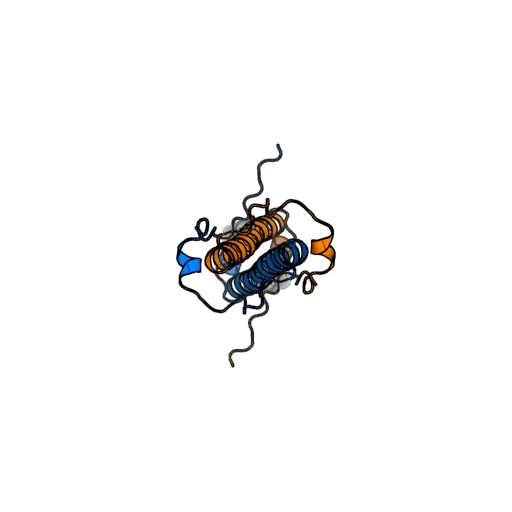N . PRO A 1 93 ? 17.906 9.078 5.457 1 56.84 93 PRO A N 1
ATOM 755 C CA . PRO A 1 93 ? 19.016 10.039 5.324 1 56.84 93 PRO A CA 1
ATOM 756 C C . PRO A 1 93 ? 19.641 10.023 3.936 1 56.84 93 PRO A C 1
ATOM 758 O O . PRO A 1 93 ? 19.641 8.984 3.264 1 56.84 93 PRO A O 1
ATOM 761 N N . GLU A 1 94 ? 19.688 11.32 3.227 1 48.81 94 GLU A N 1
ATOM 762 C CA . GLU A 1 94 ? 20.453 11.391 1.989 1 48.81 94 GLU A CA 1
ATOM 763 C C . GLU A 1 94 ? 21.75 10.586 2.098 1 48.81 94 GLU A C 1
ATOM 765 O O . GLU A 1 94 ? 22.484 10.719 3.072 1 48.81 94 GLU A O 1
ATOM 770 N N . SER A 1 95 ? 21.688 9.492 1.612 1 42 95 SER A N 1
ATOM 771 C CA . SER A 1 95 ? 23.031 8.938 1.53 1 42 95 SER A CA 1
ATOM 772 C C . SER A 1 95 ? 23.953 9.828 0.705 1 42 95 SER A C 1
ATOM 774 O O . SER A 1 95 ? 23.516 10.469 -0.249 1 42 95 SER A O 1
ATOM 776 N N . MET B 1 1 ? -5.496 52.25 15.516 1 54.59 1 MET B N 1
ATOM 777 C CA . MET B 1 1 ? -4.695 51.219 16.172 1 54.59 1 MET B CA 1
ATOM 778 C C . MET B 1 1 ? -5.551 50.031 16.516 1 54.59 1 MET B C 1
ATOM 780 O O . MET B 1 1 ? -5.105 48.875 16.375 1 54.59 1 MET B O 1
ATOM 784 N N . ASP B 1 2 ? -6.926 50.188 16.609 1 62.19 2 ASP B N 1
ATOM 785 C CA . ASP B 1 2 ? -7.902 49.188 17.031 1 62.19 2 ASP B CA 1
ATOM 786 C C . ASP B 1 2 ? -8.344 48.281 15.867 1 62.19 2 ASP B C 1
ATOM 788 O O . ASP B 1 2 ? -8.438 47.062 16.016 1 62.19 2 ASP B O 1
ATOM 792 N N . ASP B 1 3 ? -8.281 48.875 14.719 1 68.62 3 ASP B N 1
ATOM 793 C CA . ASP B 1 3 ? -8.773 48.156 13.547 1 68.62 3 ASP B CA 1
ATOM 794 C C . ASP B 1 3 ? -7.703 47.219 12.992 1 68.62 3 ASP B C 1
ATOM 796 O O . ASP B 1 3 ? -8.016 46.094 12.555 1 68.62 3 ASP B O 1
ATOM 800 N N . GLU B 1 4 ? -6.477 47.656 13.086 1 58.91 4 GLU B N 1
ATOM 801 C CA . GLU B 1 4 ? -5.355 46.875 12.586 1 58.91 4 GLU B CA 1
ATOM 802 C C . GLU B 1 4 ? -5.141 45.625 13.438 1 58.91 4 GLU B C 1
ATOM 804 O O . GLU B 1 4 ? -4.848 44.562 12.914 1 58.91 4 GLU B O 1
ATOM 809 N N . LEU B 1 5 ? -5.359 45.75 14.719 1 58.81 5 LEU B N 1
ATOM 810 C CA . LEU B 1 5 ? -5.223 44.625 15.633 1 58.81 5 LEU B CA 1
ATOM 811 C C . LEU B 1 5 ? -6.348 43.625 15.422 1 58.81 5 LEU B C 1
ATOM 813 O O . LEU B 1 5 ? -6.113 42.406 15.453 1 58.81 5 LEU B O 1
ATOM 817 N N . LEU B 1 6 ? -7.555 44.062 15.141 1 60.84 6 LEU B N 1
ATOM 818 C CA . LEU B 1 6 ? -8.695 43.188 14.867 1 60.84 6 LEU B CA 1
ATOM 819 C C . LEU B 1 6 ? -8.484 42.438 13.57 1 60.84 6 LEU B C 1
ATOM 821 O O . LEU B 1 6 ? -8.805 41.25 13.5 1 60.84 6 LEU B O 1
ATOM 825 N N . GLN B 1 7 ? -7.941 43.125 12.578 1 66.5 7 GLN B N 1
ATOM 826 C CA . GLN B 1 7 ? -7.652 42.438 11.312 1 66.5 7 GLN B CA 1
ATOM 827 C C . GLN B 1 7 ? -6.566 41.406 11.477 1 66.5 7 GLN B C 1
ATOM 829 O O . GLN B 1 7 ? -6.66 40.312 10.914 1 66.5 7 GLN B O 1
ATOM 834 N N . SER B 1 8 ? -5.559 41.75 12.289 1 59.19 8 SER B N 1
ATOM 835 C CA . SER B 1 8 ? -4.492 40.812 12.562 1 59.19 8 SER B CA 1
ATOM 836 C C . SER B 1 8 ? -5.027 39.562 13.281 1 59.19 8 SER B C 1
ATOM 838 O O . SER B 1 8 ? -4.609 38.438 13 1 59.19 8 SER B O 1
ATOM 840 N N . VAL B 1 9 ? -6.004 39.75 14.148 1 56.59 9 VAL B N 1
ATOM 841 C CA . VAL B 1 9 ? -6.613 38.625 14.867 1 56.59 9 VAL B CA 1
ATOM 842 C C . VAL B 1 9 ? -7.426 37.781 13.891 1 56.59 9 VAL B C 1
ATOM 844 O O . VAL B 1 9 ? -7.371 36.562 13.938 1 56.59 9 VAL B O 1
ATOM 847 N N . LYS B 1 10 ? -8.211 38.406 13.039 1 63.16 10 LYS B N 1
ATOM 848 C CA . LYS B 1 10 ? -9.008 37.688 12.047 1 63.16 10 LYS B CA 1
ATOM 849 C C . LYS B 1 10 ? -8.117 36.875 11.094 1 63.16 10 LYS B C 1
ATOM 851 O O . LYS B 1 10 ? -8.422 35.75 10.75 1 63.16 10 LYS B O 1
ATOM 856 N N . ASP B 1 11 ? -7.004 37.5 10.695 1 60.19 11 ASP B N 1
ATOM 857 C CA . ASP B 1 11 ? -6.051 36.844 9.812 1 60.19 11 ASP B CA 1
ATOM 858 C C . ASP B 1 11 ? -5.418 35.625 10.492 1 60.19 11 ASP B C 1
ATOM 860 O O . ASP B 1 11 ? -5.227 34.594 9.867 1 60.19 11 ASP B O 1
ATOM 864 N N . LEU B 1 12 ? -5.172 35.812 11.773 1 58 12 LEU B N 1
ATOM 865 C CA . LEU B 1 12 ? -4.582 34.75 12.547 1 58 12 LEU B CA 1
ATOM 866 C C . LEU B 1 12 ? -5.578 33.594 12.727 1 58 12 LEU B C 1
ATOM 868 O O . LEU B 1 12 ? -5.199 32.438 12.672 1 58 12 LEU B O 1
ATOM 872 N N . GLU B 1 13 ? -6.855 33.938 12.859 1 58.69 13 GLU B N 1
ATOM 873 C CA . GLU B 1 13 ? -7.895 32.906 12.992 1 58.69 13 GLU B CA 1
ATOM 874 C C . GLU B 1 13 ? -8.102 32.156 11.68 1 58.69 13 GLU B C 1
ATOM 876 O O . GLU B 1 13 ? -8.266 30.938 11.68 1 58.69 13 GLU B O 1
ATOM 881 N N . HIS B 1 14 ? -8.203 32.844 10.578 1 60.91 14 HIS B N 1
ATOM 882 C CA . HIS B 1 14 ? -8.32 32.219 9.266 1 60.91 14 HIS B CA 1
ATOM 883 C C . HIS B 1 14 ? -7.121 31.312 8.977 1 60.91 14 HIS B C 1
ATOM 885 O O . HIS B 1 14 ? -7.281 30.203 8.469 1 60.91 14 HIS B O 1
ATOM 891 N N . ALA B 1 15 ? -6.023 31.859 9.328 1 58.91 15 ALA B N 1
ATOM 892 C CA . ALA B 1 15 ? -4.809 31.078 9.141 1 58.91 15 ALA B CA 1
ATOM 893 C C . ALA B 1 15 ? -4.852 29.797 9.969 1 58.91 15 ALA B C 1
ATOM 895 O O . ALA B 1 15 ? -4.441 28.734 9.492 1 58.91 15 ALA B O 1
ATOM 896 N N . ARG B 1 16 ? -5.418 29.984 11.078 1 59.94 16 ARG B N 1
ATOM 897 C CA . ARG B 1 16 ? -5.543 28.812 11.953 1 59.94 16 ARG B CA 1
ATOM 898 C C . ARG B 1 16 ? -6.488 27.781 11.359 1 59.94 16 ARG B C 1
ATOM 900 O O . ARG B 1 16 ? -6.266 26.578 11.492 1 59.94 16 ARG B O 1
ATOM 907 N N . ALA B 1 17 ? -7.574 28.375 10.695 1 62.41 17 ALA B N 1
ATOM 908 C CA . ALA B 1 17 ? -8.57 27.453 10.141 1 62.41 17 ALA B CA 1
ATOM 909 C C . ALA B 1 17 ? -8.023 26.734 8.898 1 62.41 17 ALA B C 1
ATOM 911 O O . ALA B 1 17 ? -8.305 25.562 8.688 1 62.41 17 ALA B O 1
ATOM 912 N N . GLU B 1 18 ? -7.297 27.5 8.07 1 65.12 18 GLU B N 1
ATOM 913 C CA . GLU B 1 18 ? -6.832 26.984 6.785 1 65.12 18 GLU B CA 1
ATOM 914 C C . GLU B 1 18 ? -5.492 26.266 6.934 1 65.12 18 GLU B C 1
ATOM 916 O O . GLU B 1 18 ? -5.133 25.438 6.098 1 65.12 18 GLU B O 1
ATOM 921 N N . LEU B 1 19 ? -4.82 26.516 8.008 1 70.75 19 LEU B N 1
ATOM 922 C CA . LEU B 1 19 ? -3.449 26.047 8.211 1 70.75 19 LEU B CA 1
ATOM 923 C C . LEU B 1 19 ? -3.389 24.531 8.258 1 70.75 19 LEU B C 1
ATOM 925 O O . LEU B 1 19 ? -2.545 23.922 7.602 1 70.75 19 LEU B O 1
ATOM 929 N N . PRO B 1 20 ? -4.426 23.969 8.812 1 76.44 20 PRO B N 1
ATOM 930 C CA . PRO B 1 20 ? -4.328 22.516 8.844 1 76.44 20 PRO B CA 1
ATOM 931 C C . PRO B 1 20 ? -4.473 21.875 7.457 1 76.44 20 PRO B C 1
ATOM 933 O O . PRO B 1 20 ? -3.752 20.938 7.125 1 76.44 20 PRO B O 1
ATOM 936 N N . LYS B 1 21 ? -5.348 22.469 6.617 1 82.25 21 LYS B N 1
ATOM 937 C CA . LYS B 1 21 ? -5.543 21.906 5.281 1 82.25 21 LYS B CA 1
ATOM 938 C C . LYS B 1 21 ? -4.297 22.078 4.422 1 82.25 21 LYS B C 1
ATOM 940 O O . LYS B 1 21 ? -3.902 21.172 3.691 1 82.25 21 LYS B O 1
ATOM 945 N N . ALA B 1 22 ? -3.758 23.234 4.48 1 82.62 22 ALA B N 1
ATOM 946 C CA . ALA B 1 22 ? -2.547 23.516 3.713 1 82.62 22 ALA B CA 1
ATOM 947 C C . ALA B 1 22 ? -1.383 22.656 4.188 1 82.62 22 ALA B C 1
ATOM 949 O O . ALA B 1 22 ? -0.597 22.156 3.377 1 82.62 22 ALA B O 1
ATOM 950 N N . VAL B 1 23 ? -1.238 22.516 5.465 1 84.81 23 VAL B N 1
ATOM 951 C CA . VAL B 1 23 ? -0.168 21.719 6.043 1 84.81 23 VAL B CA 1
ATOM 952 C C . VAL B 1 23 ? -0.304 20.266 5.582 1 84.81 23 VAL B C 1
ATOM 954 O O . VAL B 1 23 ? 0.684 19.641 5.199 1 84.81 23 VAL B O 1
ATOM 957 N N . VAL B 1 24 ? -1.531 19.75 5.574 1 87.69 24 VAL B N 1
ATOM 958 C CA . VAL B 1 24 ? -1.777 18.375 5.148 1 87.69 24 VAL B CA 1
ATOM 959 C C . VAL B 1 24 ? -1.475 18.234 3.66 1 87.69 24 VAL B C 1
ATOM 961 O O . VAL B 1 24 ? -0.854 17.25 3.236 1 87.69 24 VAL B O 1
ATOM 964 N N . ALA B 1 25 ? -1.906 19.188 2.92 1 86.5 25 ALA B N 1
ATOM 965 C CA . ALA B 1 25 ? -1.632 19.141 1.485 1 86.5 25 ALA B CA 1
ATOM 966 C C . ALA B 1 25 ? -0.131 19.125 1.214 1 86.5 25 ALA B C 1
ATOM 968 O O . ALA B 1 25 ? 0.344 18.375 0.365 1 86.5 25 ALA B O 1
ATOM 969 N N . GLU B 1 26 ? 0.612 19.969 1.88 1 85.81 26 GLU B N 1
ATOM 970 C CA . GLU B 1 26 ? 2.064 20 1.741 1 85.81 26 GLU B CA 1
ATOM 971 C C . GLU B 1 26 ? 2.689 18.672 2.16 1 85.81 26 GLU B C 1
ATOM 973 O O . GLU B 1 26 ? 3.6 18.172 1.496 1 85.81 26 GLU B O 1
ATOM 978 N N . TYR B 1 27 ? 2.223 18.141 3.271 1 88.25 27 TYR B N 1
ATOM 979 C CA . TYR B 1 27 ? 2.719 16.844 3.746 1 88.25 27 TYR B CA 1
ATOM 980 C C . TYR B 1 27 ? 2.531 15.773 2.688 1 88.25 27 TYR B C 1
ATOM 982 O O . TYR B 1 27 ? 3.441 14.977 2.432 1 88.25 27 TYR B O 1
ATOM 990 N N . LYS B 1 28 ? 1.367 15.766 2.037 1 90 28 LYS B N 1
ATOM 991 C CA . LYS B 1 28 ? 1.068 14.742 1.032 1 90 28 LYS B CA 1
ATOM 992 C C . LYS B 1 28 ? 1.998 14.875 -0.171 1 90 28 LYS B C 1
ATOM 994 O O . LYS B 1 28 ? 2.176 13.914 -0.928 1 90 28 LYS B O 1
ATOM 999 N N . GLU B 1 29 ? 2.613 16.016 -0.345 1 88.88 29 GLU B N 1
ATOM 1000 C CA . GLU B 1 29 ? 3.545 16.234 -1.445 1 88.88 29 GLU B CA 1
ATOM 1001 C C . GLU B 1 29 ? 4.988 16.016 -1 1 88.88 29 GLU B C 1
ATOM 1003 O O . GLU B 1 29 ? 5.91 16.078 -1.814 1 88.88 29 GLU B O 1
ATOM 1008 N N . SER B 1 30 ? 5.172 15.773 0.249 1 83.56 30 SER B N 1
ATOM 1009 C CA . SER B 1 30 ? 6.52 15.6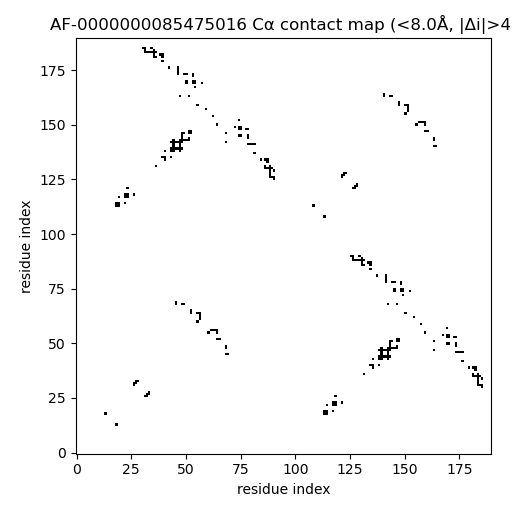33 0.793 1 83.56 30 SER B CA 1
ATOM 1010 C C . SER B 1 30 ? 7.164 14.32 0.347 1 83.56 30 SER B C 1
ATOM 1012 O O . SER B 1 30 ? 6.465 13.367 -0.003 1 83.56 30 SER B O 1
ATOM 1014 N N . LEU B 1 31 ? 8.484 14.336 0.36 1 88.44 31 LEU B N 1
ATOM 1015 C CA . LEU B 1 31 ? 9.234 13.141 0.022 1 88.44 31 LEU B CA 1
ATOM 1016 C C . LEU B 1 31 ? 8.953 12.016 1.019 1 88.44 31 LEU B C 1
ATOM 1018 O O . LEU B 1 31 ? 8.82 10.852 0.632 1 88.44 31 LEU B O 1
ATOM 1022 N N . GLY B 1 32 ? 8.836 12.422 2.285 1 86.31 32 GLY B N 1
ATOM 1023 C CA . GLY B 1 32 ? 8.562 11.43 3.311 1 86.31 32 GLY B CA 1
ATOM 1024 C C . GLY B 1 32 ? 7.254 10.688 3.092 1 86.31 32 GLY B C 1
ATOM 1025 O O . GLY B 1 32 ? 7.207 9.461 3.186 1 86.31 32 GLY B O 1
ATOM 1026 N N . PHE B 1 33 ? 6.199 11.406 2.783 1 90.12 33 PHE B N 1
ATOM 1027 C CA . PHE B 1 33 ? 4.898 10.797 2.529 1 90.12 33 PHE B CA 1
ATOM 1028 C C . PHE B 1 33 ? 4.961 9.875 1.319 1 90.12 33 PHE B C 1
ATOM 1030 O O . PHE B 1 33 ? 4.535 8.719 1.391 1 90.12 33 PHE B O 1
ATOM 1037 N N . LYS B 1 34 ? 5.543 10.297 0.3 1 89.94 34 LYS B N 1
ATOM 1038 C CA . LYS B 1 34 ? 5.613 9.539 -0.948 1 89.94 34 LYS B CA 1
ATOM 1039 C C . LYS B 1 34 ? 6.465 8.281 -0.783 1 89.94 34 LYS B C 1
ATOM 1041 O O . LYS B 1 34 ? 6.105 7.215 -1.28 1 89.94 34 LYS B O 1
ATOM 1046 N N . GLU B 1 35 ? 7.555 8.414 -0.064 1 88.06 35 GLU B N 1
ATOM 1047 C CA . GLU B 1 35 ? 8.398 7.25 0.188 1 88.06 35 GLU B CA 1
ATOM 1048 C C . GLU B 1 35 ? 7.711 6.258 1.115 1 88.06 35 GLU B C 1
ATOM 1050 O O . GLU B 1 35 ? 7.852 5.043 0.948 1 88.06 35 GLU B O 1
ATOM 1055 N N . GLY B 1 36 ? 7.02 6.801 2.047 1 87.88 36 GLY B N 1
ATOM 1056 C CA . GLY B 1 36 ? 6.242 5.93 2.914 1 87.88 36 GLY B CA 1
ATOM 1057 C C . GLY B 1 36 ? 5.219 5.102 2.164 1 87.88 36 GLY B C 1
ATOM 1058 O O . GLY B 1 36 ? 5.098 3.896 2.393 1 87.88 36 GLY B O 1
ATOM 1059 N N . LEU B 1 37 ? 4.504 5.715 1.235 1 90 37 LEU B N 1
ATOM 1060 C CA . LEU B 1 37 ? 3.527 5 0.419 1 90 37 LEU B CA 1
ATOM 1061 C C . LEU B 1 37 ? 4.211 3.949 -0.448 1 90 37 LEU B C 1
ATOM 1063 O O . LEU B 1 37 ? 3.705 2.832 -0.588 1 90 37 LEU B O 1
ATOM 1067 N N . LYS B 1 38 ? 5.309 4.324 -0.972 1 89.25 38 LYS B N 1
ATOM 1068 C CA . LYS B 1 38 ? 6.062 3.418 -1.83 1 89.25 38 LYS B CA 1
ATOM 1069 C C . LYS B 1 38 ? 6.516 2.18 -1.061 1 89.25 38 LYS B C 1
ATOM 1071 O O . LYS B 1 38 ? 6.387 1.056 -1.552 1 89.25 38 LYS B O 1
ATOM 1076 N N . GLN B 1 39 ? 7.066 2.375 0.106 1 87.69 39 GLN B N 1
ATOM 1077 C CA . GLN B 1 39 ? 7.547 1.267 0.926 1 87.69 39 GLN B CA 1
ATOM 1078 C C . GLN B 1 39 ? 6.398 0.351 1.339 1 87.69 39 GLN B C 1
ATOM 1080 O O . GLN B 1 39 ? 6.516 -0.874 1.263 1 87.69 39 GLN B O 1
ATOM 1085 N N . MET B 1 40 ? 5.352 0.983 1.7 1 89.06 40 MET B N 1
ATOM 1086 C CA . MET B 1 40 ? 4.184 0.186 2.07 1 89.06 40 MET B CA 1
ATOM 1087 C C . MET B 1 40 ? 3.656 -0.597 0.874 1 89.06 40 MET B C 1
ATOM 1089 O O . MET B 1 40 ? 3.277 -1.762 1.006 1 89.06 40 MET B O 1
ATOM 1093 N N . GLY B 1 41 ? 3.625 0.077 -0.222 1 89.44 41 GLY B N 1
ATOM 1094 C CA . GLY B 1 41 ? 3.209 -0.594 -1.443 1 89.44 41 GLY B CA 1
ATOM 1095 C C . GLY B 1 41 ? 4.07 -1.794 -1.788 1 89.44 41 GLY B C 1
ATOM 1096 O O . GLY B 1 41 ? 3.557 -2.832 -2.213 1 89.44 41 GLY B O 1
ATOM 1097 N N . ARG B 1 42 ? 5.34 -1.672 -1.622 1 90.38 42 ARG B N 1
ATOM 1098 C CA . ARG B 1 42 ? 6.27 -2.756 -1.922 1 90.38 42 ARG B CA 1
ATOM 1099 C C . ARG B 1 42 ? 6.004 -3.967 -1.031 1 90.38 42 ARG B C 1
ATOM 1101 O O . ARG B 1 42 ? 5.938 -5.098 -1.516 1 90.38 42 ARG B O 1
ATOM 1108 N N . VAL B 1 43 ? 5.848 -3.699 0.195 1 89.31 43 VAL B N 1
ATOM 1109 C CA . VAL B 1 43 ? 5.629 -4.766 1.165 1 89.31 43 VAL B CA 1
ATOM 1110 C C . VAL B 1 43 ? 4.305 -5.473 0.867 1 89.31 43 VAL B C 1
ATOM 1112 O O . VAL B 1 43 ? 4.238 -6.703 0.871 1 89.31 43 VAL B O 1
ATOM 1115 N N . THR B 1 44 ? 3.264 -4.723 0.602 1 92.25 44 THR B N 1
ATOM 1116 C CA . THR B 1 44 ? 1.934 -5.273 0.357 1 92.25 44 THR B CA 1
ATOM 1117 C C . THR B 1 44 ? 1.901 -6.043 -0.959 1 92.25 44 THR B C 1
ATOM 1119 O O . THR B 1 44 ? 1.273 -7.102 -1.051 1 92.25 44 THR B O 1
ATOM 1122 N N . TYR B 1 45 ? 2.576 -5.484 -1.929 1 91.94 45 TYR B N 1
ATOM 1123 C CA . TYR B 1 45 ? 2.73 -6.188 -3.199 1 91.94 45 TYR B CA 1
ATOM 1124 C C . TYR B 1 45 ? 3.363 -7.559 -2.99 1 91.94 45 TYR B C 1
ATOM 1126 O O . TYR B 1 45 ? 2.852 -8.562 -3.482 1 91.94 45 TYR B O 1
ATOM 1134 N N . GLU B 1 46 ? 4.445 -7.535 -2.34 1 93.38 46 GLU B N 1
ATOM 1135 C CA . GLU B 1 46 ? 5.172 -8.781 -2.102 1 93.38 46 GLU B CA 1
ATOM 1136 C C . GLU B 1 46 ? 4.309 -9.781 -1.348 1 93.38 46 GLU B C 1
ATOM 1138 O O . GLU B 1 46 ? 4.34 -10.984 -1.643 1 93.38 46 GLU B O 1
ATOM 1143 N N . TYR B 1 47 ? 3.621 -9.289 -0.397 1 93.56 47 TYR B N 1
ATOM 1144 C CA . TYR B 1 47 ? 2.756 -10.164 0.382 1 93.56 47 TYR B CA 1
ATOM 1145 C C . TYR B 1 47 ? 1.712 -10.828 -0.507 1 93.56 47 TYR B C 1
ATOM 1147 O O . TYR B 1 47 ? 1.517 -12.047 -0.443 1 93.56 47 TYR B O 1
ATOM 1155 N N . GLY B 1 48 ? 1.04 -10.055 -1.312 1 94.31 48 GLY B N 1
ATOM 1156 C CA . GLY B 1 48 ? 0.089 -10.625 -2.248 1 94.31 48 GLY B CA 1
ATOM 1157 C C . GLY B 1 48 ? 0.706 -11.672 -3.162 1 94.31 48 GLY B C 1
ATOM 1158 O O . GLY B 1 48 ? 0.119 -12.727 -3.389 1 94.31 48 GLY B O 1
ATOM 1159 N N . TYR B 1 49 ? 1.871 -11.352 -3.615 1 94.19 49 TYR B N 1
ATOM 1160 C CA . TYR B 1 49 ? 2.607 -12.266 -4.48 1 94.19 49 TYR B CA 1
ATOM 1161 C C . TYR B 1 49 ? 2.91 -13.57 -3.762 1 94.19 49 TYR B C 1
ATOM 1163 O O . TYR B 1 49 ? 2.678 -14.656 -4.305 1 94.19 49 TYR B O 1
ATOM 1171 N N . ARG B 1 50 ? 3.355 -13.477 -2.545 1 93.69 50 ARG B N 1
ATOM 1172 C CA . ARG B 1 50 ? 3.748 -14.648 -1.772 1 93.69 50 ARG B CA 1
ATOM 1173 C C . ARG B 1 50 ? 2.533 -15.484 -1.397 1 93.69 50 ARG B C 1
ATOM 1175 O O . ARG B 1 50 ? 2.615 -16.719 -1.334 1 93.69 50 ARG B O 1
ATOM 1182 N N . VAL B 1 51 ? 1.459 -14.859 -1.113 1 93.56 51 VAL B N 1
ATOM 1183 C CA . VAL B 1 51 ? 0.217 -15.57 -0.827 1 93.56 51 VAL B CA 1
ATOM 1184 C C . VAL B 1 51 ? -0.199 -16.391 -2.043 1 93.56 51 VAL B C 1
ATOM 1186 O O . VAL B 1 51 ? -0.498 -17.594 -1.923 1 93.56 51 VAL B O 1
ATOM 1189 N N . ALA B 1 52 ? -0.191 -15.797 -3.201 1 94.31 52 ALA B N 1
ATOM 1190 C CA . ALA B 1 52 ? -0.515 -16.516 -4.43 1 94.31 52 ALA B CA 1
ATOM 1191 C C . ALA B 1 52 ? 0.402 -17.719 -4.621 1 94.31 52 ALA B C 1
ATOM 1193 O O . ALA B 1 52 ? -0.065 -18.828 -4.91 1 94.31 52 ALA B O 1
ATOM 1194 N N . ARG B 1 53 ? 1.672 -17.5 -4.383 1 93.44 53 ARG B N 1
ATOM 1195 C CA . ARG B 1 53 ? 2.658 -18.562 -4.555 1 93.44 53 ARG B CA 1
ATOM 1196 C C . ARG B 1 53 ? 2.385 -19.719 -3.6 1 93.44 53 ARG B C 1
ATOM 1198 O O . ARG B 1 53 ? 2.447 -20.875 -3.994 1 93.44 53 ARG B O 1
ATOM 1205 N N . ALA B 1 54 ? 2.148 -19.391 -2.418 1 92.31 54 ALA B N 1
ATOM 1206 C CA . ALA B 1 54 ? 1.873 -20.422 -1.418 1 92.31 54 ALA B CA 1
ATOM 1207 C C . ALA B 1 54 ? 0.651 -21.25 -1.805 1 92.31 54 ALA B C 1
ATOM 1209 O O . ALA B 1 54 ? 0.662 -22.484 -1.688 1 92.31 54 ALA B O 1
ATOM 1210 N N . ARG B 1 55 ? -0.353 -20.625 -2.279 1 93 55 ARG B N 1
ATOM 1211 C CA . ARG B 1 55 ? -1.576 -21.297 -2.695 1 93 55 ARG B CA 1
ATOM 1212 C C . ARG B 1 55 ? -1.325 -22.188 -3.912 1 93 55 ARG B C 1
ATOM 1214 O O . ARG B 1 55 ? -1.78 -23.328 -3.957 1 93 55 ARG B O 1
ATOM 1221 N N . PHE B 1 56 ? -0.637 -21.672 -4.855 1 92.5 56 PHE B N 1
ATOM 1222 C CA . PHE B 1 56 ? -0.309 -22.438 -6.055 1 92.5 56 PHE B CA 1
ATOM 1223 C C . PHE B 1 56 ? 0.513 -23.672 -5.703 1 92.5 56 PHE B C 1
ATOM 1225 O O . PHE B 1 56 ? 0.259 -24.75 -6.223 1 92.5 56 PHE B O 1
ATOM 1232 N N . HIS B 1 57 ? 1.427 -23.484 -4.836 1 91.5 57 HIS B N 1
ATOM 1233 C CA . HIS B 1 57 ? 2.266 -24.609 -4.414 1 91.5 57 HIS B CA 1
ATOM 1234 C C . HIS B 1 57 ? 1.439 -25.688 -3.721 1 91.5 57 HIS B C 1
ATOM 1236 O O . HIS B 1 57 ? 1.681 -26.875 -3.916 1 91.5 57 HIS B O 1
ATOM 1242 N N . ALA B 1 58 ? 0.507 -25.281 -2.959 1 91.12 58 ALA B N 1
ATOM 1243 C CA . ALA B 1 58 ? -0.352 -26.219 -2.256 1 91.12 58 ALA B CA 1
ATOM 1244 C C . ALA B 1 58 ? -1.193 -27.031 -3.236 1 91.12 58 ALA B C 1
ATOM 1246 O O . ALA B 1 58 ? -1.45 -28.219 -3.014 1 91.12 58 ALA B O 1
ATOM 1247 N N . ARG B 1 59 ? -1.565 -26.406 -4.332 1 91.12 59 ARG B N 1
ATOM 1248 C CA . ARG B 1 59 ? -2.42 -27.062 -5.32 1 91.12 59 ARG B CA 1
ATOM 1249 C C . ARG B 1 59 ? -1.587 -27.844 -6.336 1 91.12 59 ARG B C 1
ATOM 1251 O O . ARG B 1 59 ? -2.057 -28.828 -6.91 1 91.12 59 ARG B O 1
ATOM 1258 N N . HIS B 1 60 ? -0.363 -27.359 -6.527 1 91.31 60 HIS B N 1
ATOM 1259 C CA . HIS B 1 60 ? 0.544 -27.938 -7.508 1 91.31 60 HIS B CA 1
ATOM 1260 C C . HIS B 1 60 ? 1.943 -28.109 -6.926 1 91.31 60 HIS B C 1
ATOM 1262 O O . HIS B 1 60 ? 2.879 -27.422 -7.336 1 91.31 60 HIS B O 1
ATOM 1268 N N . PRO B 1 61 ? 2.088 -29.031 -6.082 1 89.38 61 PRO B N 1
ATOM 1269 C CA . PRO B 1 61 ? 3.336 -29.156 -5.324 1 89.38 61 PRO B CA 1
ATOM 1270 C C . PRO B 1 61 ? 4.535 -29.484 -6.211 1 89.38 61 PRO B C 1
ATOM 1272 O O . PRO B 1 61 ? 5.68 -29.219 -5.828 1 89.38 61 PRO B O 1
ATOM 1275 N N . ASP B 1 62 ? 4.316 -29.984 -7.418 1 87.75 62 ASP B N 1
ATOM 1276 C CA . ASP B 1 62 ? 5.414 -30.406 -8.289 1 87.75 62 ASP B CA 1
ATOM 1277 C C . ASP B 1 62 ? 5.82 -29.266 -9.227 1 87.75 62 ASP B C 1
ATOM 1279 O O . ASP B 1 62 ? 6.816 -29.375 -9.945 1 87.75 62 ASP B O 1
ATOM 1283 N N . ALA B 1 63 ? 5.062 -28.172 -9.156 1 84.25 63 ALA B N 1
ATOM 1284 C CA . ALA B 1 63 ? 5.352 -27.031 -10.031 1 84.25 63 ALA B CA 1
ATOM 1285 C C . ALA B 1 63 ? 6.363 -26.094 -9.391 1 84.25 63 ALA B C 1
ATOM 1287 O O . ALA B 1 63 ? 6.293 -25.828 -8.188 1 84.25 63 ALA B O 1
ATOM 1288 N N . ASP B 1 64 ? 7.395 -25.734 -10.109 1 79.38 64 ASP B N 1
ATOM 1289 C CA . ASP B 1 64 ? 8.32 -24.703 -9.641 1 79.38 64 ASP B CA 1
ATOM 1290 C C . ASP B 1 64 ? 7.648 -23.344 -9.617 1 79.38 64 ASP B C 1
ATOM 1292 O O . ASP B 1 64 ? 7.094 -22.891 -10.625 1 79.38 64 ASP B O 1
ATOM 1296 N N . VAL B 1 65 ? 7.691 -22.75 -8.453 1 74.19 65 VAL B N 1
ATOM 1297 C CA . VAL B 1 65 ? 6.977 -21.484 -8.289 1 74.19 65 VAL B CA 1
ATOM 1298 C C . VAL B 1 65 ? 7.91 -20.438 -7.691 1 74.19 65 VAL B C 1
ATOM 1300 O O . VAL B 1 65 ? 7.461 -19.391 -7.234 1 74.19 65 VAL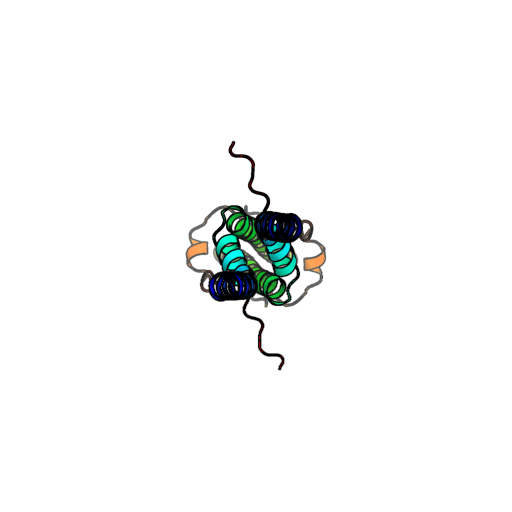 B O 1
ATOM 1303 N N . LYS B 1 66 ? 9.141 -20.672 -7.641 1 77.62 66 LYS B N 1
ATOM 1304 C CA . LYS B 1 66 ? 10.008 -19.766 -6.891 1 77.62 66 LYS B CA 1
ATOM 1305 C C . LYS B 1 66 ? 10.57 -18.672 -7.797 1 77.62 66 LYS B C 1
ATOM 1307 O O . LYS B 1 66 ? 11.414 -18.953 -8.656 1 77.62 66 LYS B O 1
ATOM 1312 N N . GLU B 1 67 ? 10.008 -17.562 -7.777 1 85.44 67 GLU B N 1
ATOM 1313 C CA . GLU B 1 67 ? 10.492 -16.375 -8.484 1 85.44 67 GLU B CA 1
ATOM 1314 C C . GLU B 1 67 ? 10.523 -15.156 -7.578 1 85.44 67 GLU B C 1
ATOM 1316 O O . GLU B 1 67 ? 9.734 -15.062 -6.633 1 85.44 67 GLU B O 1
ATOM 1321 N N . ASP B 1 68 ? 11.508 -14.32 -7.832 1 91.06 68 ASP B N 1
ATOM 1322 C CA . ASP B 1 68 ? 11.594 -13.039 -7.137 1 91.06 68 ASP B CA 1
ATOM 1323 C C . ASP B 1 68 ? 10.43 -12.125 -7.527 1 91.06 68 ASP B C 1
ATOM 1325 O O . ASP B 1 68 ? 10.266 -11.781 -8.695 1 91.06 68 ASP B O 1
ATOM 1329 N N . PRO B 1 69 ? 9.711 -11.781 -6.492 1 93.44 69 PRO B N 1
ATOM 1330 C CA . PRO B 1 69 ? 8.539 -10.961 -6.816 1 93.44 69 PRO B CA 1
ATOM 1331 C C . PRO B 1 69 ? 8.906 -9.656 -7.516 1 93.44 69 PRO B C 1
ATOM 1333 O O . PRO B 1 69 ? 8.07 -9.07 -8.211 1 93.44 69 PRO B O 1
ATOM 1336 N N . PHE B 1 70 ? 10.062 -9.195 -7.324 1 93.56 70 PHE B N 1
ATOM 1337 C CA . PHE B 1 70 ? 10.391 -7.852 -7.793 1 93.56 70 PHE B CA 1
ATOM 1338 C C . PHE B 1 70 ? 11.133 -7.91 -9.125 1 93.56 70 PHE B C 1
ATOM 1340 O O . PHE B 1 70 ? 11.445 -6.871 -9.711 1 93.56 70 PHE B O 1
ATOM 1347 N N . THR B 1 71 ? 11.391 -9.109 -9.609 1 93.75 71 THR B N 1
ATOM 1348 C CA . THR B 1 71 ? 11.898 -9.234 -10.969 1 93.75 71 THR B CA 1
ATOM 1349 C C . THR B 1 71 ? 10.781 -9.039 -11.992 1 93.75 71 THR B C 1
ATOM 1351 O O . THR B 1 71 ? 9.68 -9.562 -11.82 1 93.75 71 THR B O 1
ATOM 1354 N N . ILE B 1 72 ? 11.094 -8.273 -13.008 1 91.75 72 ILE B N 1
ATOM 1355 C CA . ILE B 1 72 ? 10.094 -7.992 -14.023 1 91.75 72 ILE B CA 1
ATOM 1356 C C . ILE B 1 72 ? 10.141 -9.062 -15.109 1 91.75 72 ILE B C 1
ATOM 1358 O O . ILE B 1 72 ? 11.219 -9.414 -15.594 1 91.75 72 ILE B O 1
ATOM 1362 N N . TYR B 1 73 ? 9.008 -9.609 -15.453 1 93.12 73 TYR B N 1
ATOM 1363 C CA . TYR B 1 73 ? 8.852 -10.578 -16.531 1 93.12 73 TYR B CA 1
ATOM 1364 C C . TYR B 1 73 ? 7.836 -10.078 -17.562 1 93.12 73 TYR B C 1
ATOM 1366 O O . TYR B 1 73 ? 6.996 -9.234 -17.25 1 93.12 73 TYR B O 1
ATOM 1374 N N . PRO B 1 74 ? 7.941 -10.531 -18.812 1 90.94 74 PRO B N 1
ATOM 1375 C CA . PRO B 1 74 ? 7.012 -10.094 -19.844 1 90.94 74 PRO B CA 1
ATOM 1376 C C . PRO B 1 74 ? 5.551 -10.336 -19.484 1 90.94 74 PRO B C 1
ATOM 1378 O O . PRO B 1 74 ? 4.672 -9.555 -19.859 1 90.94 74 PRO B O 1
ATOM 1381 N N . GLU B 1 75 ? 5.273 -11.32 -18.688 1 89.69 75 GLU B N 1
ATOM 1382 C CA . GLU B 1 75 ? 3.908 -11.672 -18.312 1 89.69 75 GLU B CA 1
ATOM 1383 C C . GLU B 1 75 ? 3.275 -10.57 -17.453 1 89.69 75 GLU B C 1
ATOM 1385 O O . GLU B 1 75 ? 2.051 -10.43 -17.422 1 89.69 75 GLU B O 1
ATOM 1390 N N . ASP B 1 76 ? 4.09 -9.789 -16.766 1 90.12 76 ASP B N 1
ATOM 1391 C CA . ASP B 1 76 ? 3.602 -8.75 -15.859 1 90.12 76 ASP B CA 1
ATOM 1392 C C . ASP B 1 76 ? 2.799 -7.699 -16.625 1 90.12 76 ASP B C 1
ATOM 1394 O O . ASP B 1 76 ? 1.891 -7.078 -16.062 1 90.12 76 ASP B O 1
ATOM 1398 N N . ASP B 1 77 ? 3.104 -7.477 -17.844 1 89.88 77 ASP B N 1
ATOM 1399 C CA . ASP B 1 77 ? 2.467 -6.457 -18.672 1 89.88 77 ASP B CA 1
ATOM 1400 C C . ASP B 1 77 ? 0.996 -6.789 -18.922 1 89.88 77 ASP B C 1
ATOM 1402 O O . ASP B 1 77 ? 0.206 -5.906 -19.266 1 89.88 77 ASP B O 1
ATOM 1406 N N . SER B 1 78 ? 0.676 -7.977 -18.734 1 88.06 78 SER B N 1
ATOM 1407 C CA . SER B 1 78 ? -0.698 -8.391 -19 1 88.06 78 SER B CA 1
ATOM 1408 C C . SER B 1 78 ? -1.596 -8.125 -17.797 1 88.06 78 SER B C 1
ATOM 1410 O O . SER B 1 78 ? -2.82 -8.211 -17.891 1 88.06 78 SER B O 1
ATOM 1412 N N . VAL B 1 79 ? -0.972 -7.852 -16.703 1 90.44 79 VAL B N 1
ATOM 1413 C CA . VAL B 1 79 ? -1.74 -7.645 -15.484 1 90.44 79 VAL B CA 1
ATOM 1414 C C . VAL B 1 79 ? -2.125 -6.172 -15.359 1 90.44 79 VAL B C 1
ATOM 1416 O O . VAL B 1 79 ? -1.259 -5.309 -15.188 1 90.44 79 VAL B O 1
ATOM 1419 N N . PRO B 1 80 ? -3.428 -6 -15.531 1 82.19 80 PRO B N 1
ATOM 1420 C CA . PRO B 1 80 ? -3.84 -4.602 -15.391 1 82.19 80 PRO B CA 1
ATOM 1421 C C . PRO B 1 80 ? -3.682 -4.086 -13.961 1 82.19 80 PRO B C 1
ATOM 1423 O O . PRO B 1 80 ? -3.986 -4.801 -13.008 1 82.19 80 PRO B O 1
ATOM 1426 N N . MET B 1 81 ? -2.785 -3.139 -13.898 1 67.69 81 MET B N 1
ATOM 1427 C CA . MET B 1 81 ? -2.789 -2.484 -12.594 1 67.69 81 MET B CA 1
ATOM 1428 C C . MET B 1 81 ? -3.932 -1.479 -12.492 1 67.69 81 MET B C 1
ATOM 1430 O O . MET B 1 81 ? -4.105 -0.64 -13.375 1 67.69 81 MET B O 1
ATOM 1434 N N . GLU B 1 82 ? -4.848 -1.967 -11.945 1 58.5 82 GLU B N 1
ATOM 1435 C CA . GLU B 1 82 ? -5.824 -0.902 -11.742 1 58.5 82 GLU B CA 1
ATOM 1436 C C . GLU B 1 82 ? -5.141 0.411 -11.367 1 58.5 82 GLU B C 1
ATOM 1438 O O . GLU B 1 82 ? -4.066 0.407 -10.766 1 58.5 82 GLU B O 1
ATOM 1443 N N . ARG B 1 83 ? -5.488 1.403 -11.969 1 51.88 83 ARG B N 1
ATOM 1444 C CA . ARG B 1 83 ? -4.98 2.768 -11.883 1 51.88 83 ARG B CA 1
ATOM 1445 C C . ARG B 1 83 ? -4.301 3.018 -10.539 1 51.88 83 ARG B C 1
ATOM 1447 O O . ARG B 1 83 ? -4.773 2.545 -9.5 1 51.88 83 ARG B O 1
ATOM 1454 N N . ARG B 1 84 ? -2.855 3.029 -10.711 1 52.09 84 ARG B N 1
ATOM 1455 C CA . ARG B 1 84 ? -2.121 3.639 -9.609 1 52.09 84 ARG B CA 1
ATOM 1456 C C . ARG B 1 84 ? -3.01 4.59 -8.812 1 52.09 84 ARG B C 1
ATOM 1458 O O . ARG B 1 84 ? -3.443 5.621 -9.336 1 52.09 84 ARG B O 1
ATOM 1465 N N . GLN B 1 85 ? -3.895 3.926 -8.094 1 55.22 85 GLN B N 1
ATOM 1466 C CA . GLN B 1 85 ? -4.801 4.887 -7.469 1 55.22 85 GLN B CA 1
ATOM 1467 C C . GLN B 1 85 ? -4.035 5.867 -6.582 1 55.22 85 GLN B C 1
ATOM 1469 O O . GLN B 1 85 ? -3.262 5.457 -5.719 1 55.22 85 GLN B O 1
ATOM 1474 N N . ASP B 1 86 ? -3.859 7.039 -6.977 1 72.69 86 ASP B N 1
ATOM 1475 C CA . ASP B 1 86 ? -3.434 8.109 -6.082 1 72.69 86 ASP B CA 1
ATOM 1476 C C . ASP B 1 86 ? -3.99 7.906 -4.676 1 72.69 86 ASP B C 1
ATOM 1478 O O . ASP B 1 86 ? -5.031 7.273 -4.5 1 72.69 86 ASP B O 1
ATOM 1482 N N . PHE B 1 87 ? -3.166 8.109 -3.754 1 87.19 87 PHE B N 1
ATOM 1483 C CA . PHE B 1 87 ? -3.639 8.039 -2.377 1 87.19 87 PHE B CA 1
ATOM 1484 C C . PHE B 1 87 ? -4.914 8.852 -2.197 1 87.19 87 PHE B C 1
ATOM 1486 O O . PHE B 1 87 ? -4.941 10.047 -2.504 1 87.19 87 PHE B O 1
ATOM 1493 N N . ASP B 1 88 ? -5.949 8.109 -1.926 1 84.75 88 ASP B N 1
ATOM 1494 C CA . ASP B 1 88 ? -7.258 8.719 -1.705 1 84.75 88 ASP B CA 1
ATOM 1495 C C . ASP B 1 88 ? -7.672 8.609 -0.238 1 84.75 88 ASP B C 1
ATOM 1497 O O . ASP B 1 88 ? -7.98 7.523 0.25 1 84.75 88 ASP B O 1
ATOM 1501 N N . ASP B 1 89 ? -7.598 9.734 0.379 1 83.75 89 ASP B N 1
ATOM 1502 C CA . ASP B 1 89 ? -7.961 9.75 1.792 1 83.75 89 ASP B CA 1
ATOM 1503 C C . ASP B 1 89 ? -9.352 10.344 1.993 1 83.75 89 ASP B C 1
ATOM 1505 O O . ASP B 1 89 ? -9.664 10.859 3.068 1 83.75 89 ASP B O 1
ATOM 1509 N N . SER B 1 90 ? -10.141 10.297 0.923 1 81.12 90 SER B N 1
ATOM 1510 C CA . SER B 1 90 ? -11.516 10.766 1.056 1 81.12 90 SER B CA 1
ATOM 1511 C C . SER B 1 90 ? -12.359 9.781 1.861 1 81.12 90 SER B C 1
ATOM 1513 O O . SER B 1 90 ? -12.18 8.57 1.747 1 81.12 90 SER B O 1
ATOM 1515 N N . VAL B 1 91 ? -12.875 10.258 3.08 1 69.5 91 VAL B N 1
ATOM 1516 C CA . VAL B 1 91 ? -13.719 9.391 3.895 1 69.5 91 VAL B CA 1
ATOM 1517 C C . VAL B 1 91 ? -15.055 9.164 3.197 1 69.5 91 VAL B C 1
ATOM 1519 O O . VAL B 1 91 ? -15.727 10.125 2.801 1 69.5 91 VAL B O 1
ATOM 1522 N N . PRO B 1 92 ? -15.227 7.879 2.982 1 60.59 92 PRO B N 1
ATOM 1523 C CA . PRO B 1 92 ? -16.562 7.66 2.412 1 60.59 92 PRO B CA 1
ATOM 1524 C C . PRO B 1 92 ? -17.672 8.188 3.311 1 60.59 92 PRO B C 1
ATOM 1526 O O . PRO B 1 92 ? -17.531 8.219 4.535 1 60.59 92 PRO B O 1
ATOM 1529 N N . PRO B 1 93 ? -18.594 8.828 2.689 1 56.47 93 PRO B N 1
ATOM 1530 C CA . PRO B 1 93 ? -19.734 9.25 3.504 1 56.47 93 PRO B CA 1
ATOM 1531 C C . PRO B 1 93 ? -20.297 8.117 4.363 1 56.47 93 PRO B C 1
ATOM 1533 O O . PRO B 1 93 ? -20.203 6.945 3.986 1 56.47 93 PRO B O 1
ATOM 1536 N N . GLU B 1 94 ? -20.344 8.406 5.82 1 49.28 94 GLU B N 1
ATOM 1537 C CA . GLU B 1 94 ? -21.047 7.441 6.66 1 49.28 94 GLU B CA 1
ATOM 1538 C C . GLU B 1 94 ? -22.297 6.918 5.965 1 49.28 94 GLU B C 1
ATOM 1540 O O . GLU B 1 94 ? -23.094 7.695 5.434 1 49.28 94 GLU B O 1
ATOM 1545 N N . SER B 1 95 ? -22.188 5.844 5.441 1 42.59 95 SER B N 1
ATOM 1546 C CA . SER B 1 95 ? -23.5 5.324 5.055 1 42.59 95 SER B CA 1
ATOM 1547 C C . SER B 1 95 ? -24.422 5.195 6.262 1 42.59 95 SER B C 1
ATOM 1549 O O . SER B 1 95 ? -23.953 4.914 7.371 1 42.59 95 SER B O 1
#

pLDDT: mean 79.5, std 14.39, range [42.0, 94.31]

Secondary structure (DSSP, 8-state):
-HHHHHHHHHHHHHHHHHHHHHHHHHHHHSHHHHHHHHHHHHHHHHHHHHHHHHHHHHH-TTS-----TTS--GGGGGS----------PPPP--/-HHHHHHHHHHHHHHHHHHHHHHHHHHHTSHHHHHHHHHHHHHHHHHHHHHHHHHHHHH-TTS-----TTS--GGGGGS----------PPPP--

Sequence (190 aa):
MDDELLQSVKDLEHARAELPKAVVAEYKESLGFKEGLKQMGRVTYEYGYRVARARFHARHPDADVKEDPFTIYPEDDSVPMERRQDFDDSVPPESMDDELLQSVKDLEHARAELPKAVVAEYKESLGFKEGLKQMGRVTYEYGYRVARARFHARHPDADVKEDPFTIYPEDDSVPMERRQDFDDSVPPES

Foldseek 3Di:
DVVVVVVVVVVVVVCVVCVVVVVVVVVCVDPVNVVVVVVVVVVVQVVVLVVVLVVCCVVPVPDDRDDDSPDDDPVVVVDDDDPPPDDDPDDPDPD/DVVVVVVVVVVVVVCVVCVVVVVVVVVCVDPVNVVVVVVVVVVVQVVVLVVVLVVCCVVPVPDDRDDDSPDDDPVVVVDDDDPPPDDDPDDDDPD

Radius of gyration: 24.18 Å; Cα contacts (8 Å, |Δi|>4): 166; chains: 2; bounding box: 46×82×47 Å

Solvent-accessible surface area (backbone atoms only — not comparable to full-atom values): 10888 Å² total; per-residue (Å²): 118,68,63,62,53,50,49,52,50,51,52,52,49,49,44,58,65,49,41,49,58,54,43,45,54,51,46,65,69,30,67,24,44,49,50,16,51,49,52,50,39,51,53,31,17,45,42,22,22,46,38,40,45,44,45,47,36,72,77,35,72,87,54,90,73,88,68,66,81,82,59,87,55,80,54,48,76,74,45,75,64,68,64,84,67,67,88,48,44,74,63,72,74,83,122,117,69,64,62,54,50,49,51,49,50,52,52,50,51,45,60,67,47,41,50,59,53,42,45,53,51,46,66,68,29,66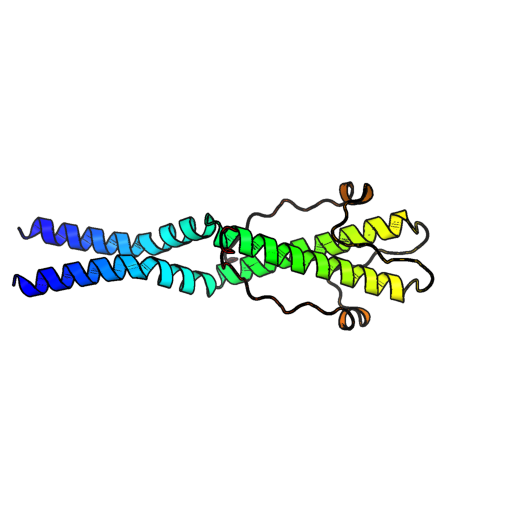,24,43,50,48,16,52,49,54,51,41,51,53,32,17,48,43,22,22,46,38,40,43,44,46,49,38,73,77,37,72,87,54,88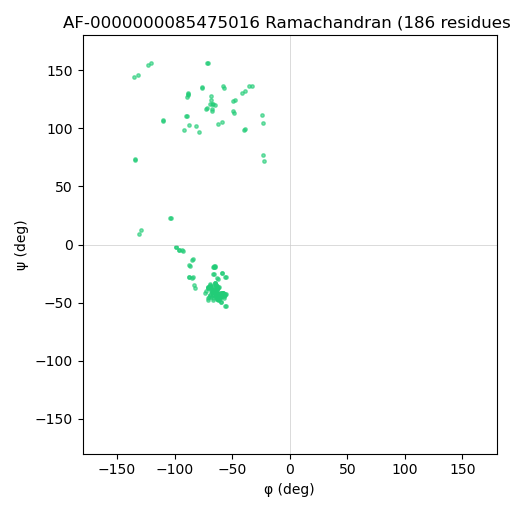,70,90,68,65,81,84,60,88,54,81,55,47,76,72,45,76,63,67,68,83,66,67,86,50,44,76,62,72,75,84,124

Organism: Ensete ventricosum (NCBI:txid4639)